Protein AF-0000000068242112 (afdb_homodimer)

Sequence (252 aa):
MKKIEILIVVDCAGALATTSLISNVYLIDSNQWLGSWDEGTCQLHTVSEDGQFICWRSCAISPDDEVNITGFYGDMIDQKACLPSPVNDAWEGRVQTRGDTGRYLYTISLSINGITMNFSPYLEVQMKKIEILIVVDCAGALATTSLISNVYLIDSNQWLGSWDEGTCQLHTVSEDGQFICWRSCAISPDDEVNITGFYGDMIDQKACLPSPVNDAWEGRVQTRGDTGRYLYTISLSINGITMNFSPYLEVQ

Secondary structure (DSSP, 8-state):
-PPEEEEEEE-HHHHHHHT-STTTEEEEETTGGGT-BSTTBTT-EEEE-TT-EEEEEEEESSTT--EEEEEEESHHHHTTSB--EEETTEEEEEB--TT--EEEE-EEEEEETTEEEEE--EEEE-/-PPEEEEEEE-HHHHHHHT-STTTEEEEETTGGGT-BSTTBTT-EEEE-TT-EEEEEEEESSTT--EEEEEEEEHHHHTTSB--EEETTEEEEEB--TT--EEEEEEEEEEETTEEEEE--EEEE-

Organism: Vibrio cholerae serotype O1 (strain ATCC 39315 / El Tor Inaba N16961) (NCBI:txid243277)

Nearest PDB structures (foldseek):
  6tct-assembly2_C  TM=9.186E-01  e=1.600E-23  Vibrio cholerae O1 biovar El Tor str. N16961
  8rqy-assembly1_A-2  TM=8.893E-01  e=9.186E-16  Vibrio cholerae O1 biovar El Tor str. N16961
  2bk8-assembly1_A  TM=4.381E-01  e=8.299E-03  Homo sapiens
  1ya5-assembly1_B  TM=4.856E-01  e=2.039E-02  Homo sapiens
  6zr7-assembly1_AAA  TM=5.681E-01  e=1.231E-01  Homo sapiens

Radius of gyration: 18.39 Å; Cα contacts (8 Å, |Δi|>4): 677; chains: 2; bounding box: 39×54×40 Å

Structure (mmCIF, N/CA/C/O backbone):
data_AF-0000000068242112-model_v1
#
loop_
_entity.id
_entity.type
_entity.pdbx_description
1 polymer 'Uncharacterized protein'
#
loop_
_atom_site.group_PDB
_atom_site.id
_atom_site.type_symbol
_atom_site.label_atom_id
_atom_site.label_alt_id
_atom_site.label_comp_id
_atom_site.label_asym_id
_atom_site.label_entity_id
_atom_site.label_seq_id
_atom_site.pdbx_PDB_ins_code
_atom_site.Cartn_x
_atom_site.Cartn_y
_atom_site.Cartn_z
_atom_site.occupancy
_atom_site.B_iso_or_equiv
_atom_site.auth_seq_id
_atom_site.auth_comp_id
_atom_site.auth_asym_id
_atom_site.auth_atom_id
_atom_site.pdbx_PDB_model_num
ATOM 1 N N . MET A 1 1 ? 16.969 -16.609 -7.949 1 76.69 1 MET A N 1
ATOM 2 C CA . MET A 1 1 ? 16.031 -15.539 -8.258 1 76.69 1 MET A CA 1
ATOM 3 C C . MET A 1 1 ? 15.367 -15.016 -6.984 1 76.69 1 MET A C 1
ATOM 5 O O . MET A 1 1 ? 15.141 -15.773 -6.043 1 76.69 1 MET A O 1
ATOM 9 N N . LYS A 1 2 ? 15.219 -13.727 -6.84 1 88 2 LYS A N 1
ATOM 10 C CA . LYS A 1 2 ? 14.688 -13.164 -5.598 1 88 2 LYS A CA 1
ATOM 11 C C . LYS A 1 2 ? 13.18 -13.359 -5.512 1 88 2 LYS A C 1
ATOM 13 O O . LYS A 1 2 ? 12.477 -13.289 -6.523 1 88 2 LYS A O 1
ATOM 18 N N . LYS A 1 3 ? 12.727 -13.68 -4.383 1 95.31 3 LYS A N 1
ATOM 19 C CA . LYS A 1 3 ? 11.297 -13.812 -4.121 1 95.31 3 LYS A CA 1
ATOM 20 C C . LYS A 1 3 ? 10.562 -12.508 -4.418 1 95.31 3 LYS A C 1
ATOM 22 O O . LYS A 1 3 ? 11.055 -11.422 -4.082 1 95.31 3 LYS A O 1
ATOM 27 N N . ILE A 1 4 ? 9.438 -12.695 -5.113 1 97.19 4 ILE A N 1
ATOM 28 C CA . ILE A 1 4 ? 8.594 -11.531 -5.375 1 97.19 4 ILE A CA 1
ATOM 29 C C . ILE A 1 4 ? 7.609 -11.336 -4.223 1 97.19 4 ILE A C 1
ATOM 31 O O . ILE A 1 4 ? 6.898 -12.266 -3.838 1 97.19 4 ILE A O 1
ATOM 35 N N . GLU A 1 5 ? 7.625 -10.172 -3.664 1 97.62 5 GLU A N 1
ATOM 36 C CA . GLU A 1 5 ? 6.691 -9.828 -2.598 1 97.62 5 GLU A CA 1
ATOM 37 C C . GLU A 1 5 ? 5.566 -8.938 -3.113 1 97.62 5 GLU A C 1
ATOM 39 O O . GLU A 1 5 ? 5.82 -7.93 -3.781 1 97.62 5 GLU A O 1
ATOM 44 N N . ILE A 1 6 ? 4.336 -9.32 -2.893 1 98.25 6 ILE A N 1
ATOM 45 C CA . ILE A 1 6 ? 3.17 -8.516 -3.244 1 98.25 6 ILE A CA 1
ATOM 46 C C . ILE A 1 6 ? 2.436 -8.086 -1.976 1 98.25 6 ILE A C 1
ATOM 48 O O . ILE A 1 6 ? 2.08 -8.922 -1.145 1 98.25 6 ILE A O 1
ATOM 52 N N . LEU A 1 7 ? 2.258 -6.852 -1.779 1 98.31 7 LEU A N 1
ATOM 53 C CA . LEU A 1 7 ? 1.44 -6.312 -0.699 1 98.31 7 LEU A CA 1
ATOM 54 C C . LEU A 1 7 ? 0.1 -5.812 -1.228 1 98.31 7 LEU A C 1
ATOM 56 O O . LEU A 1 7 ? 0.058 -5.027 -2.18 1 98.31 7 LEU A O 1
ATOM 60 N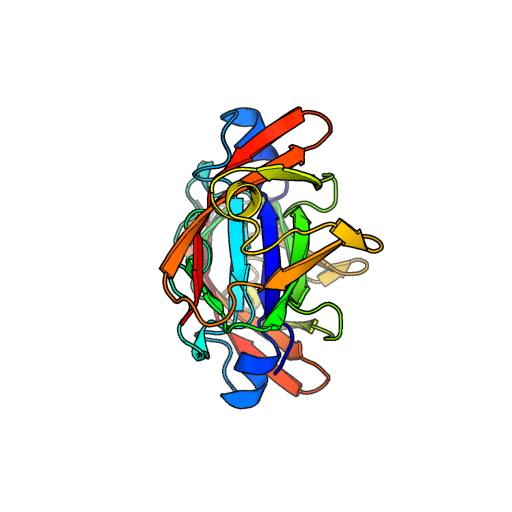 N . ILE A 1 8 ? -0.939 -6.316 -0.69 1 98.5 8 ILE A N 1
ATOM 61 C CA . ILE A 1 8 ? -2.316 -5.93 -0.977 1 98.5 8 ILE A CA 1
ATOM 62 C C . ILE A 1 8 ? -2.812 -4.965 0.096 1 98.5 8 ILE A C 1
ATOM 64 O O . ILE A 1 8 ? -2.953 -5.34 1.263 1 98.5 8 ILE A O 1
ATOM 68 N N . VAL A 1 9 ? -3.074 -3.795 -0.288 1 98.12 9 VAL A N 1
ATOM 69 C CA . VAL A 1 9 ? -3.543 -2.764 0.632 1 98.12 9 VAL A CA 1
ATOM 70 C C . VAL A 1 9 ? -5.02 -2.469 0.37 1 98.12 9 VAL A C 1
ATOM 72 O O . VAL A 1 9 ? -5.422 -2.27 -0.778 1 98.12 9 VAL A O 1
ATOM 75 N N . VAL A 1 10 ? -5.77 -2.381 1.473 1 98.06 10 VAL A N 1
ATOM 76 C CA . VAL A 1 10 ? -7.211 -2.27 1.285 1 98.06 10 VAL A CA 1
ATOM 77 C C . VAL A 1 10 ? -7.746 -1.081 2.082 1 98.06 10 VAL A C 1
ATOM 79 O O . VAL A 1 10 ? -7.438 -0.93 3.266 1 98.06 10 VAL A O 1
ATOM 82 N N . ASP A 1 11 ? -8.469 -0.168 1.398 1 96.56 11 ASP A N 1
ATOM 83 C CA . ASP A 1 11 ? -9.359 0.771 2.062 1 96.56 11 ASP A CA 1
ATOM 84 C C . ASP A 1 11 ? -10.664 0.089 2.475 1 96.56 11 ASP A C 1
ATOM 86 O O . ASP A 1 11 ? -11.633 0.078 1.712 1 96.56 11 ASP A O 1
ATOM 90 N N . CYS A 1 12 ? -10.688 -0.405 3.721 1 96.81 12 CYS A N 1
ATOM 91 C CA . CYS A 1 12 ? -11.797 -1.247 4.148 1 96.81 12 CYS A CA 1
ATOM 92 C C . CYS A 1 12 ? -13.094 -0.446 4.215 1 96.81 12 CYS A C 1
ATOM 94 O O . CYS A 1 12 ? -14.148 -0.931 3.809 1 96.81 12 CYS A O 1
ATOM 96 N N . ALA A 1 13 ? -12.992 0.734 4.684 1 93.38 13 ALA A N 1
ATOM 97 C CA . ALA A 1 13 ? -14.188 1.562 4.781 1 93.38 13 ALA A CA 1
ATOM 98 C C . ALA A 1 13 ? -14.805 1.803 3.404 1 93.38 13 ALA A C 1
ATOM 100 O O . ALA A 1 13 ? -16.016 1.652 3.223 1 93.38 13 ALA A O 1
ATOM 101 N N . GLY A 1 14 ? -13.938 2.168 2.422 1 92.69 14 GLY A N 1
ATOM 102 C CA . GLY A 1 14 ? -14.422 2.355 1.062 1 92.69 14 GLY A CA 1
ATOM 103 C C . GLY A 1 14 ? -14.984 1.088 0.45 1 92.69 14 GLY A C 1
ATOM 104 O O . GLY A 1 14 ? -16.031 1.118 -0.192 1 92.69 14 GLY A O 1
ATOM 105 N N . ALA A 1 15 ? -14.305 -0.002 0.668 1 95.88 15 ALA A N 1
ATOM 106 C CA . ALA A 1 15 ? -14.719 -1.287 0.111 1 95.88 15 ALA A CA 1
ATOM 107 C C . ALA A 1 15 ? -16.094 -1.697 0.644 1 95.88 15 ALA A C 1
ATOM 109 O O . ALA A 1 15 ? -16.953 -2.135 -0.12 1 95.88 15 ALA A O 1
ATOM 110 N N . LEU A 1 16 ? -16.234 -1.579 1.932 1 94.69 16 LEU A N 1
ATOM 111 C CA . LEU A 1 16 ? -17.469 -2.002 2.557 1 94.69 16 LEU A CA 1
ATOM 112 C C . LEU A 1 16 ? -18.625 -1.069 2.174 1 94.69 16 LEU A C 1
ATOM 114 O O . LEU A 1 16 ? -19.75 -1.519 1.964 1 94.69 16 LEU A O 1
ATOM 118 N N . ALA A 1 17 ? -18.297 0.178 2.062 1 92.56 17 ALA A N 1
ATOM 119 C CA . ALA A 1 17 ? -19.312 1.152 1.688 1 92.56 17 ALA A CA 1
ATOM 120 C C . ALA A 1 17 ? -19.797 0.921 0.258 1 92.56 17 ALA A C 1
ATOM 122 O O . ALA A 1 17 ? -20.984 1.098 -0.042 1 92.56 17 ALA A O 1
ATOM 123 N N . THR A 1 18 ? -18.922 0.545 -0.652 1 93 18 THR A N 1
ATOM 124 C CA . THR A 1 18 ? -19.266 0.391 -2.062 1 93 18 THR A CA 1
ATOM 125 C C . THR A 1 18 ? -19.469 -1.079 -2.41 1 93 18 THR A C 1
ATOM 127 O O . THR A 1 18 ? -19.938 -1.402 -3.506 1 93 18 THR A O 1
ATOM 130 N N . THR A 1 19 ? -19.172 -1.973 -1.494 1 94 19 THR A N 1
ATOM 131 C CA . THR A 1 19 ? -19.203 -3.416 -1.704 1 94 19 THR A CA 1
ATOM 132 C C . THR A 1 19 ? -18.375 -3.803 -2.92 1 94 19 THR A C 1
ATOM 134 O O . THR A 1 19 ? -18.812 -4.59 -3.76 1 94 19 THR A O 1
ATOM 137 N N . SER A 1 20 ? -17.266 -3.139 -3.061 1 94.44 20 SER A N 1
ATOM 138 C CA . SER A 1 20 ? -16.391 -3.383 -4.203 1 94.44 20 SER A CA 1
ATOM 139 C C . SER A 1 20 ? -14.93 -3.084 -3.863 1 94.44 20 SER A C 1
ATOM 141 O O . SER A 1 20 ? -14.641 -2.148 -3.113 1 94.44 20 SER A O 1
ATOM 143 N N . LEU A 1 21 ? -14.047 -3.918 -4.465 1 95.19 21 LEU A N 1
ATOM 144 C CA . LEU A 1 21 ? -12.617 -3.713 -4.273 1 95.19 21 LEU A CA 1
ATOM 145 C C . LEU A 1 21 ? -12.031 -2.877 -5.406 1 95.19 21 LEU A C 1
ATOM 147 O O . LEU A 1 21 ? -10.898 -2.389 -5.301 1 95.19 21 LEU A O 1
ATOM 151 N N . ILE A 1 22 ? -12.625 -2.635 -6.539 1 90 22 ILE A N 1
ATOM 152 C CA . ILE A 1 22 ? -12.07 -2.055 -7.762 1 90 22 ILE A CA 1
ATOM 153 C C . ILE A 1 22 ? -11.43 -0.707 -7.445 1 90 22 ILE A C 1
ATOM 155 O O . ILE A 1 22 ? -10.305 -0.433 -7.879 1 90 22 ILE A O 1
ATOM 159 N N . SER A 1 23 ? -11.914 0.168 -6.633 1 89.75 23 SER A N 1
ATOM 160 C CA . SER A 1 23 ? -11.352 1.473 -6.301 1 89.75 23 SER A CA 1
ATOM 161 C C . SER A 1 23 ? -10.891 1.526 -4.848 1 89.75 23 SER A C 1
ATOM 163 O O . SER A 1 23 ? -10.594 2.602 -4.328 1 89.75 23 SER A O 1
ATOM 165 N N . ASN A 1 24 ? -10.766 0.326 -4.273 1 95.12 24 ASN A N 1
ATOM 166 C CA . ASN A 1 24 ? -10.508 0.321 -2.838 1 95.12 24 ASN A CA 1
ATOM 167 C C . ASN A 1 24 ? -9.398 -0.662 -2.475 1 95.12 24 ASN A C 1
ATOM 169 O O . ASN A 1 24 ? -9.133 -0.897 -1.294 1 95.12 24 ASN A O 1
ATOM 173 N N . VAL A 1 25 ? -8.789 -1.251 -3.506 1 97.44 25 VAL A N 1
ATOM 174 C CA . VAL A 1 25 ? -7.672 -2.164 -3.277 1 97.44 25 VAL A CA 1
ATOM 175 C C . VAL A 1 25 ? -6.477 -1.744 -4.125 1 97.44 25 VAL A C 1
ATOM 177 O O . VAL A 1 25 ? -6.637 -1.331 -5.277 1 97.44 25 VAL A O 1
ATOM 180 N N . TYR A 1 26 ? -5.289 -1.806 -3.555 1 96.19 26 TYR A N 1
ATOM 181 C CA . TYR A 1 26 ? -4.035 -1.411 -4.184 1 96.19 26 TYR A CA 1
ATOM 182 C C . TYR A 1 26 ? -3.004 -2.529 -4.094 1 96.19 26 TYR A C 1
ATOM 184 O O . TYR A 1 26 ? -2.668 -2.984 -2.998 1 96.19 26 TYR A O 1
ATOM 192 N N . LEU A 1 27 ? -2.539 -2.959 -5.203 1 97.25 27 LEU A N 1
ATOM 193 C CA . LEU A 1 27 ? -1.5 -3.982 -5.238 1 97.25 27 LEU A CA 1
ATOM 194 C C . LEU A 1 27 ? -0.151 -3.375 -5.605 1 97.25 27 LEU A C 1
ATOM 196 O O . LEU A 1 27 ? -0.061 -2.564 -6.531 1 97.25 27 LEU A O 1
ATOM 200 N N . ILE A 1 28 ? 0.792 -3.76 -4.84 1 96.5 28 ILE A N 1
ATOM 201 C CA . ILE A 1 28 ? 2.164 -3.346 -5.113 1 96.5 28 ILE A CA 1
ATOM 202 C C . ILE A 1 28 ? 3.1 -4.547 -4.996 1 96.5 28 ILE A C 1
ATOM 204 O O . ILE A 1 28 ? 3.002 -5.328 -4.047 1 96.5 28 ILE A O 1
ATOM 208 N N . ASP A 1 29 ? 3.938 -4.754 -5.984 1 96.62 29 ASP A N 1
ATOM 209 C CA . ASP A 1 29 ? 4.895 -5.848 -5.855 1 96.62 29 ASP A CA 1
ATOM 210 C C . ASP A 1 29 ? 6.332 -5.328 -5.883 1 96.62 29 ASP A C 1
ATOM 212 O O . ASP A 1 29 ? 6.562 -4.137 -6.109 1 96.62 29 ASP A O 1
ATOM 216 N N . SER A 1 30 ? 7.266 -6.18 -5.57 1 94.62 30 SER A N 1
ATOM 217 C CA . SER A 1 30 ? 8.68 -5.828 -5.453 1 94.62 30 SER A CA 1
ATOM 218 C C . SER A 1 30 ? 9.383 -5.902 -6.805 1 94.62 30 SER A C 1
ATOM 220 O O . SER A 1 30 ? 10.609 -5.844 -6.871 1 94.62 30 SER A O 1
ATOM 222 N N . ASN A 1 31 ? 8.672 -6.039 -7.918 1 92.19 31 ASN A N 1
ATOM 223 C CA . ASN A 1 31 ? 9.297 -6.305 -9.211 1 92.19 31 ASN A CA 1
ATOM 224 C C . ASN A 1 31 ? 9.039 -5.172 -10.203 1 92.19 31 ASN A C 1
ATOM 226 O O . ASN A 1 31 ? 9.133 -5.367 -11.414 1 92.19 31 ASN A O 1
ATOM 230 N N . GLN A 1 32 ? 8.68 -3.994 -9.656 1 84.81 32 GLN A N 1
ATOM 231 C CA . GLN A 1 32 ? 8.438 -2.883 -10.57 1 84.81 32 GLN A CA 1
ATOM 232 C C . GLN A 1 32 ? 9.609 -2.686 -11.523 1 84.81 32 GLN A C 1
ATOM 234 O O . GLN A 1 32 ? 9.422 -2.549 -12.734 1 84.81 32 GLN A O 1
ATOM 239 N N . TRP A 1 33 ? 10.773 -2.809 -11.062 1 81.19 33 TRP A N 1
ATOM 240 C CA . TRP A 1 33 ? 11.961 -2.512 -11.852 1 81.19 33 TRP A CA 1
ATOM 241 C C . TRP A 1 33 ? 12.281 -3.652 -12.812 1 81.19 33 TRP A C 1
ATOM 243 O O . TRP A 1 33 ? 13.086 -3.49 -13.734 1 81.19 33 TRP A O 1
ATOM 253 N N . LEU A 1 34 ? 11.617 -4.723 -12.539 1 82.19 34 LEU A N 1
ATOM 254 C CA . LEU A 1 34 ? 11.852 -5.871 -13.406 1 82.19 34 LEU A CA 1
ATOM 255 C C . LEU A 1 34 ? 10.734 -6.004 -14.438 1 82.19 34 LEU A C 1
ATOM 257 O O . LEU A 1 34 ? 10.672 -6.992 -15.172 1 82.19 34 LEU A O 1
ATOM 261 N N . GLY A 1 35 ? 9.844 -5 -14.422 1 89.81 35 GLY A N 1
ATOM 262 C CA . GLY A 1 35 ? 8.945 -4.961 -15.562 1 89.81 35 GLY A CA 1
ATOM 263 C C . GLY A 1 35 ? 7.48 -5.023 -15.172 1 89.81 35 GLY A C 1
ATOM 264 O O . GLY A 1 35 ? 6.598 -4.883 -16.016 1 89.81 35 GLY A O 1
ATOM 265 N N . SER A 1 36 ? 7.199 -5.25 -13.891 1 94.25 36 SER A N 1
ATOM 266 C CA . SER A 1 36 ? 5.801 -5.203 -13.469 1 94.25 36 SER A CA 1
ATOM 267 C C . SER A 1 36 ? 5.184 -3.838 -13.75 1 94.25 36 SER A C 1
ATOM 269 O O . SER A 1 36 ? 5.875 -2.816 -13.719 1 94.25 36 SER A O 1
ATOM 271 N N . TRP A 1 37 ? 3.871 -3.916 -14.008 1 93.25 37 TRP A N 1
ATOM 272 C CA . TRP A 1 37 ? 3.227 -2.658 -14.367 1 93.25 37 TRP A CA 1
ATOM 273 C C . TRP A 1 37 ? 1.826 -2.574 -13.766 1 93.25 37 TRP A C 1
ATOM 275 O O . TRP A 1 37 ? 1.32 -3.553 -13.219 1 93.25 37 TRP A O 1
ATOM 285 N N . ASP A 1 38 ? 1.252 -1.316 -13.742 1 93.12 38 ASP A N 1
ATOM 286 C CA . ASP A 1 38 ? -0.025 -0.977 -13.125 1 93.12 38 ASP A CA 1
ATOM 287 C C . ASP A 1 38 ? 0.065 -1.06 -11.602 1 93.12 38 ASP A C 1
ATOM 289 O O . ASP A 1 38 ? -0.891 -1.47 -10.938 1 93.12 38 ASP A O 1
ATOM 293 N N . GLU A 1 39 ? 1.247 -0.78 -11.094 1 91 39 GLU A N 1
ATOM 294 C CA . GLU A 1 39 ? 1.455 -0.721 -9.648 1 91 39 GLU A CA 1
ATOM 295 C C . GLU A 1 39 ? 0.435 0.197 -8.984 1 91 39 GLU A C 1
ATOM 297 O O . GLU A 1 39 ? 0.102 1.257 -9.523 1 91 39 GLU A O 1
ATOM 302 N N . GLY A 1 40 ? -0.076 -0.229 -7.816 1 90.62 40 GLY A N 1
ATOM 303 C CA . GLY A 1 40 ? -1.006 0.592 -7.059 1 90.62 40 GLY A CA 1
ATOM 304 C C . GLY A 1 40 ? -2.447 0.431 -7.504 1 90.62 40 GLY A C 1
ATOM 305 O O . GLY A 1 40 ? -3.338 1.121 -7.004 1 90.62 40 GLY A O 1
ATOM 306 N N . THR A 1 41 ? -2.686 -0.449 -8.391 1 90.5 41 THR A N 1
ATOM 307 C CA . THR A 1 41 ? -4.047 -0.698 -8.852 1 90.5 41 THR A CA 1
ATOM 308 C C . THR A 1 41 ? -4.445 -2.15 -8.602 1 90.5 41 THR A C 1
ATOM 310 O O . THR A 1 41 ? -3.598 -2.986 -8.281 1 90.5 41 THR A O 1
ATOM 313 N N . CYS A 1 42 ? -5.801 -2.432 -8.852 1 92.25 42 CYS A N 1
ATOM 314 C CA . CYS A 1 42 ? -6.297 -3.791 -8.656 1 92.25 42 CYS A CA 1
ATOM 315 C C . CYS A 1 42 ? -5.965 -4.664 -9.867 1 92.25 42 CYS A C 1
ATOM 317 O O . CYS A 1 42 ? -6.18 -5.875 -9.836 1 92.25 42 CYS A O 1
ATOM 319 N N . GLN A 1 43 ? -5.348 -4.055 -10.898 1 94.69 43 GLN A N 1
ATOM 320 C CA . GLN A 1 43 ? -5.012 -4.773 -12.125 1 94.69 43 GLN A CA 1
ATOM 321 C C . GLN A 1 43 ? -3.502 -4.934 -12.273 1 94.69 43 GLN A C 1
ATOM 323 O O . GLN A 1 43 ? -2.98 -4.953 -13.391 1 94.69 43 GLN A O 1
ATOM 328 N N . LEU A 1 44 ? -2.873 -5.012 -11.227 1 96.69 44 LEU A N 1
ATOM 329 C CA . LEU A 1 44 ? -1.425 -5.199 -11.234 1 96.69 44 LEU A CA 1
ATOM 330 C C . LEU A 1 44 ? -1.031 -6.379 -12.109 1 96.69 44 LEU A C 1
ATOM 332 O O . LEU A 1 44 ? -1.658 -7.438 -12.055 1 96.69 44 LEU A O 1
ATOM 336 N N . HIS A 1 45 ? -0.053 -6.129 -12.992 1 98.19 45 HIS A N 1
ATOM 337 C CA . HIS A 1 45 ? 0.635 -7.184 -13.734 1 98.19 45 HIS A CA 1
ATOM 338 C C . HIS A 1 45 ? 1.998 -7.488 -13.117 1 98.19 45 HIS A C 1
ATOM 340 O O . HIS A 1 45 ? 2.926 -6.684 -13.227 1 98.19 45 HIS A O 1
ATOM 346 N N . THR A 1 46 ? 2.047 -8.625 -12.445 1 98.06 46 THR A N 1
ATOM 347 C CA . THR A 1 46 ? 3.301 -9.031 -11.82 1 98.06 46 THR A CA 1
ATOM 348 C C . THR A 1 46 ? 4.141 -9.867 -12.773 1 98.06 46 THR A C 1
ATOM 350 O O . THR A 1 46 ? 3.764 -10.984 -13.133 1 98.06 46 THR A O 1
ATOM 353 N N . VAL A 1 47 ? 5.273 -9.344 -13.164 1 97.62 47 VAL A N 1
ATOM 354 C CA . VAL A 1 47 ? 6.18 -10.078 -14.039 1 97.62 47 VAL A CA 1
ATOM 355 C C . VAL A 1 47 ? 7.047 -11.023 -13.211 1 97.62 47 VAL A C 1
ATOM 357 O O . VAL A 1 47 ? 7.613 -10.625 -12.188 1 97.62 47 VAL A O 1
ATOM 360 N N . SER A 1 48 ? 7.055 -12.289 -13.656 1 97.38 48 SER A N 1
ATOM 361 C CA . SER A 1 48 ? 7.805 -13.328 -12.953 1 97.38 48 SER A CA 1
ATOM 362 C C . SER A 1 48 ? 8.484 -14.281 -13.93 1 97.38 48 SER A C 1
ATOM 364 O O . SER A 1 48 ? 8.258 -14.195 -15.141 1 97.38 48 SER A O 1
ATOM 366 N N . GLU A 1 49 ? 9.383 -15.102 -13.383 1 96.56 49 GLU A N 1
ATOM 367 C CA . GLU A 1 49 ? 10.031 -16.188 -14.117 1 96.56 49 GLU A CA 1
ATOM 368 C C . GLU A 1 49 ? 9.586 -17.547 -13.594 1 96.56 49 GLU A C 1
ATOM 370 O O . GLU A 1 49 ? 9.188 -17.672 -12.43 1 96.56 49 GLU A O 1
ATOM 375 N N . ASP A 1 50 ? 9.734 -18.516 -14.547 1 96.94 50 ASP A N 1
ATOM 376 C CA . ASP A 1 50 ? 9.477 -19.891 -14.109 1 96.94 50 ASP A CA 1
ATOM 377 C C . ASP A 1 50 ? 10.391 -20.281 -12.953 1 96.94 50 ASP A C 1
ATOM 379 O O . ASP A 1 50 ? 11.594 -20 -12.977 1 96.94 50 ASP A O 1
ATOM 383 N N . GLY A 1 51 ? 9.766 -20.875 -11.914 1 97.25 51 GLY A N 1
ATOM 384 C CA . GLY A 1 51 ? 10.516 -21.328 -10.75 1 97.25 51 GLY A CA 1
ATOM 385 C C . GLY A 1 51 ? 10.57 -20.312 -9.633 1 97.25 51 GLY A C 1
ATOM 386 O O . GLY A 1 51 ? 10.945 -20.641 -8.508 1 97.25 51 GLY A O 1
ATOM 387 N N . GLN A 1 52 ? 10.195 -19.125 -9.867 1 96.94 52 GLN A N 1
ATOM 388 C CA . GLN A 1 52 ? 10.312 -18.047 -8.898 1 96.94 52 GLN A CA 1
ATOM 389 C C . GLN A 1 52 ? 9.211 -18.109 -7.848 1 96.94 52 GLN A C 1
ATOM 391 O O . GLN A 1 52 ? 8.07 -18.453 -8.164 1 96.94 52 GLN A O 1
ATOM 396 N N . PHE A 1 53 ? 9.539 -17.766 -6.629 1 97.69 53 PHE A N 1
ATOM 397 C CA . PHE A 1 53 ? 8.547 -17.703 -5.555 1 97.69 53 PHE A CA 1
ATOM 398 C C . PHE A 1 53 ? 7.875 -16.344 -5.5 1 97.69 53 PHE A C 1
ATOM 400 O O . PHE A 1 53 ? 8.523 -15.312 -5.711 1 97.69 53 PHE A O 1
ATOM 407 N N . ILE A 1 54 ? 6.602 -16.406 -5.203 1 98.31 54 ILE A N 1
ATOM 408 C CA . ILE A 1 54 ? 5.809 -15.203 -4.98 1 98.31 54 ILE A CA 1
ATOM 409 C C . ILE A 1 54 ? 5.113 -15.289 -3.623 1 98.31 54 ILE A C 1
ATOM 411 O O . ILE A 1 54 ? 4.582 -16.344 -3.256 1 98.31 54 ILE A O 1
ATOM 415 N N . CYS A 1 55 ? 5.137 -14.219 -2.869 1 98.38 55 CYS A N 1
ATOM 416 C CA . CYS A 1 55 ? 4.48 -14.117 -1.571 1 98.38 55 CYS A CA 1
ATOM 417 C C . CYS A 1 55 ? 3.475 -12.969 -1.562 1 98.38 55 CYS A C 1
ATOM 419 O O . CYS A 1 55 ? 3.797 -11.852 -1.964 1 98.38 55 CYS A O 1
ATOM 421 N N . TRP A 1 56 ? 2.223 -13.281 -1.161 1 98.62 56 TRP A N 1
ATOM 422 C CA . TRP A 1 56 ? 1.167 -12.281 -1.015 1 98.62 56 TRP A CA 1
ATOM 423 C C . TRP A 1 56 ? 0.864 -12.023 0.457 1 98.62 56 TRP A C 1
ATOM 425 O O . TRP A 1 56 ? 0.681 -12.961 1.235 1 98.62 56 TRP A O 1
ATOM 435 N N . ARG A 1 57 ? 0.825 -10.789 0.823 1 98.38 57 ARG A N 1
ATOM 436 C CA . ARG A 1 57 ? 0.328 -10.359 2.125 1 98.38 57 ARG A CA 1
ATOM 437 C C . ARG A 1 57 ? -0.703 -9.242 1.977 1 98.38 57 ARG A C 1
ATOM 439 O O . ARG A 1 57 ? -0.683 -8.5 0.993 1 98.38 57 ARG A O 1
ATOM 446 N N . SER A 1 58 ? -1.594 -9.203 2.922 1 98.25 58 SER A N 1
ATOM 447 C CA . SER A 1 58 ? -2.598 -8.141 2.914 1 98.25 58 SER A CA 1
ATOM 448 C C . SER A 1 58 ? -2.453 -7.234 4.133 1 98.25 58 SER A C 1
ATOM 450 O O . SER A 1 58 ? -1.933 -7.656 5.168 1 98.25 58 SER A O 1
ATOM 452 N N . CYS A 1 59 ? -2.871 -6.008 3.891 1 97 59 CYS A N 1
ATOM 453 C CA . CYS A 1 59 ? -2.836 -4.988 4.934 1 97 59 CYS A CA 1
ATOM 454 C C . CYS A 1 59 ? -3.955 -3.971 4.742 1 97 59 CYS A C 1
ATOM 456 O O . CYS A 1 59 ? -4.242 -3.564 3.613 1 97 59 CYS A O 1
ATOM 458 N N . ALA A 1 60 ? -4.559 -3.627 5.871 1 97.69 60 ALA A N 1
ATOM 459 C CA . ALA A 1 60 ? -5.562 -2.568 5.816 1 97.69 60 ALA A CA 1
ATOM 460 C C . ALA A 1 60 ? -4.918 -1.192 5.965 1 97.69 60 ALA A C 1
ATOM 462 O O . ALA A 1 60 ? -3.93 -1.038 6.684 1 97.69 60 ALA A O 1
ATOM 463 N N . ILE A 1 61 ? -5.473 -0.201 5.281 1 97.19 61 ILE A N 1
ATOM 464 C CA . ILE A 1 61 ? -5.016 1.17 5.48 1 97.19 61 ILE A CA 1
ATOM 465 C C . ILE A 1 61 ? -5.211 1.573 6.941 1 97.19 61 ILE A C 1
ATOM 467 O O . ILE A 1 61 ? -4.297 2.102 7.574 1 97.19 61 ILE A O 1
ATOM 471 N N . SER A 1 62 ? -6.371 1.318 7.488 1 95.5 62 SER A N 1
ATOM 472 C CA . SER A 1 62 ? -6.672 1.6 8.891 1 95.5 62 SER A CA 1
ATOM 473 C C . SER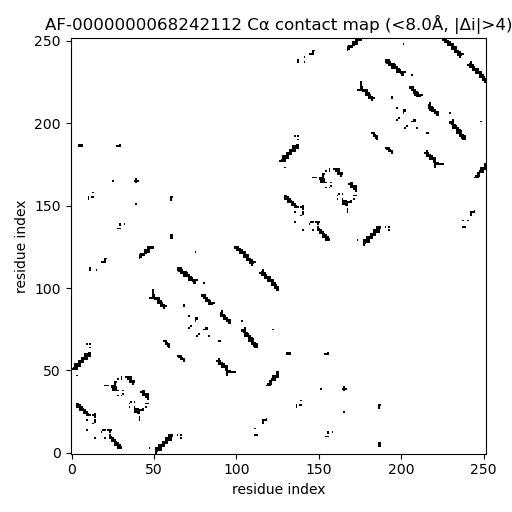 A 1 62 ? -6.246 0.442 9.789 1 95.5 62 SER A C 1
ATOM 475 O O . SER A 1 62 ? -6.633 -0.705 9.555 1 95.5 62 SER A O 1
ATOM 477 N N . PRO A 1 63 ? -5.535 0.732 10.812 1 93.69 63 PRO A N 1
ATOM 478 C CA . PRO A 1 63 ? -5.094 -0.346 11.703 1 93.69 63 PRO A CA 1
ATOM 479 C C . PRO A 1 63 ? -6.242 -0.984 12.477 1 93.69 63 PRO A C 1
ATOM 481 O O . PRO A 1 63 ? -6.074 -2.049 13.078 1 93.69 63 PRO A O 1
ATOM 484 N N . ASP A 1 64 ? -7.387 -0.365 12.453 1 94.5 64 ASP A N 1
ATOM 485 C CA . ASP A 1 64 ? -8.539 -0.886 13.188 1 94.5 64 ASP A CA 1
ATOM 486 C C . ASP A 1 64 ? -9.258 -1.968 12.383 1 94.5 64 ASP A C 1
ATOM 488 O O . ASP A 1 64 ? -10.109 -2.682 12.922 1 94.5 64 ASP A O 1
ATOM 492 N N . ASP A 1 65 ? -8.906 -2.059 11.156 1 97.31 65 ASP A N 1
ATOM 493 C CA . ASP A 1 65 ? -9.578 -3.012 10.273 1 97.31 65 ASP A CA 1
ATOM 494 C C . ASP A 1 65 ? -8.758 -4.285 10.109 1 97.31 65 ASP A C 1
ATOM 496 O O . ASP A 1 65 ? -7.539 -4.273 10.305 1 97.31 65 ASP A O 1
ATOM 500 N N . GLU A 1 66 ? -9.477 -5.352 9.789 1 97.81 66 GLU A N 1
ATOM 501 C CA . GLU A 1 66 ? -8.844 -6.637 9.523 1 97.81 66 GLU A CA 1
ATOM 502 C C . GLU A 1 66 ? -9.07 -7.078 8.086 1 97.81 66 GLU A C 1
ATOM 504 O O . GLU A 1 66 ? -10.195 -7.047 7.59 1 97.81 66 GLU A O 1
ATOM 509 N N . VAL A 1 67 ? -8.016 -7.41 7.406 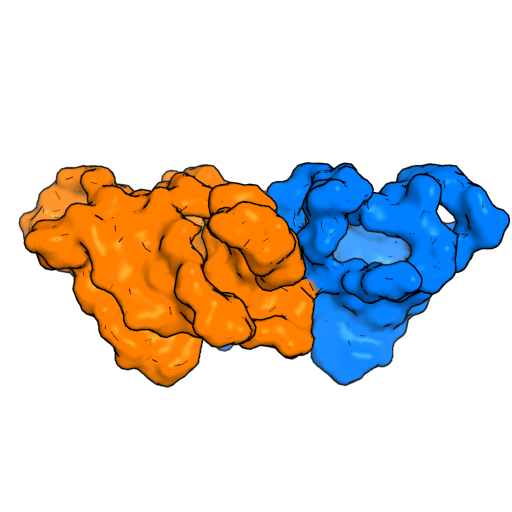1 98.31 67 VAL A N 1
ATOM 510 C CA . VAL A 1 67 ? -8.055 -7.938 6.047 1 98.31 67 VAL A CA 1
ATOM 511 C C . VAL A 1 67 ? -7.227 -9.219 5.965 1 98.31 67 VAL A C 1
ATOM 513 O O . VAL A 1 67 ? -6.066 -9.234 6.379 1 98.31 67 VAL A O 1
ATOM 516 N N . ASN A 1 68 ? -7.844 -10.305 5.441 1 98.38 68 ASN A N 1
ATOM 517 C CA . ASN A 1 68 ? -7.141 -11.57 5.266 1 98.38 68 ASN A CA 1
ATOM 518 C C . ASN A 1 68 ? -7.414 -12.172 3.893 1 98.38 68 ASN A C 1
ATOM 520 O O . ASN A 1 68 ? -8.547 -12.133 3.406 1 98.38 68 ASN A O 1
ATOM 524 N N . ILE A 1 69 ? -6.375 -12.719 3.283 1 98.75 69 ILE A N 1
ATOM 525 C CA . ILE A 1 69 ? -6.562 -13.523 2.084 1 98.75 69 ILE A CA 1
ATOM 526 C C . ILE A 1 69 ? -7.191 -14.867 2.457 1 98.75 69 ILE A C 1
ATOM 528 O O . ILE A 1 69 ? -6.766 -15.516 3.416 1 98.75 69 ILE A O 1
ATOM 532 N N . THR A 1 70 ? -8.18 -15.281 1.699 1 98.62 70 THR A N 1
ATOM 533 C CA . THR A 1 70 ? -8.859 -16.516 2.064 1 98.62 70 THR A CA 1
ATOM 534 C C . THR A 1 70 ? -8.766 -17.547 0.936 1 98.62 70 THR A C 1
ATOM 536 O O . THR A 1 70 ? -9.086 -18.719 1.125 1 98.62 70 THR A O 1
ATOM 539 N N . GLY A 1 71 ? -8.344 -17.078 -0.31 1 98.5 71 GLY A N 1
ATOM 540 C CA . GLY A 1 71 ? -8.203 -18.078 -1.358 1 98.5 71 GLY A CA 1
ATOM 541 C C . GLY A 1 71 ? -7.832 -17.484 -2.703 1 98.5 71 GLY A C 1
ATOM 542 O O . GLY A 1 71 ? -7.852 -16.266 -2.875 1 98.5 71 GLY A O 1
ATOM 543 N N . PHE A 1 72 ? -7.453 -18.359 -3.619 1 98.81 72 PHE A N 1
ATOM 544 C CA . PHE A 1 72 ? -7.074 -18.047 -4.992 1 98.81 72 PHE A CA 1
ATOM 545 C C . PHE A 1 72 ? -7.84 -18.938 -5.977 1 98.81 72 PHE A C 1
ATOM 547 O O . PHE A 1 72 ? -8.047 -20.125 -5.723 1 98.81 72 PHE A O 1
ATOM 554 N N . TYR A 1 73 ? -8.203 -18.266 -7.07 1 98.69 73 TYR A N 1
ATOM 555 C CA . TYR A 1 73 ? -8.953 -18.953 -8.117 1 98.69 73 TYR A CA 1
ATOM 556 C C . TYR A 1 73 ? -8.562 -18.438 -9.5 1 98.69 73 TYR A C 1
ATOM 558 O O . TYR A 1 73 ? -7.773 -17.5 -9.617 1 98.69 73 TYR A O 1
ATOM 566 N N . GLY A 1 74 ? -9.141 -19.078 -10.539 1 98 74 GLY A N 1
ATOM 567 C CA . GLY A 1 74 ? -8.969 -18.594 -11.898 1 98 74 GLY A CA 1
ATOM 568 C C . GLY A 1 74 ? -7.914 -19.359 -12.672 1 98 74 GLY A C 1
ATOM 569 O O . GLY A 1 74 ? -7.488 -20.438 -12.258 1 98 74 GLY A O 1
ATOM 570 N N . ASP A 1 75 ? -7.469 -18.766 -13.75 1 97.75 75 ASP A N 1
ATOM 571 C CA . ASP A 1 75 ? -6.609 -19.438 -14.711 1 97.75 75 ASP A CA 1
ATOM 572 C C . ASP A 1 75 ? -5.285 -19.859 -14.078 1 97.75 75 ASP A C 1
ATOM 574 O O . ASP A 1 75 ? -4.758 -20.922 -14.375 1 97.75 75 ASP A O 1
ATOM 578 N N . MET A 1 76 ? -4.742 -19 -13.281 1 98.44 76 MET A N 1
ATOM 579 C CA . MET A 1 76 ? -3.467 -19.297 -12.633 1 98.44 76 MET A CA 1
ATOM 580 C C . MET A 1 76 ? -3.541 -20.609 -11.852 1 98.44 76 MET A C 1
ATOM 582 O O . MET A 1 76 ? -2.605 -21.406 -11.891 1 98.44 76 MET A O 1
ATOM 586 N N . ILE A 1 77 ? -4.656 -20.797 -11.18 1 98.62 77 ILE A N 1
ATOM 587 C CA . ILE A 1 77 ? -4.863 -22 -10.367 1 98.62 77 ILE A CA 1
ATOM 588 C C . ILE A 1 77 ? -5.219 -23.172 -11.266 1 98.62 77 ILE A C 1
ATOM 590 O O . ILE A 1 77 ? -4.633 -24.25 -11.141 1 98.62 77 ILE A O 1
ATOM 594 N N . ASP A 1 78 ? -6.168 -22.984 -12.195 1 98.12 78 ASP A N 1
ATOM 595 C CA . ASP A 1 78 ? -6.68 -24.047 -13.055 1 98.12 78 ASP A CA 1
ATOM 596 C C . ASP A 1 78 ? -5.562 -24.656 -13.898 1 98.12 78 ASP A C 1
ATOM 598 O O . ASP A 1 78 ? -5.555 -25.859 -14.148 1 98.12 78 ASP A O 1
ATOM 602 N N . GLN A 1 79 ? -4.691 -23.859 -14.305 1 97.69 79 GLN A N 1
ATOM 603 C CA . GLN A 1 79 ? -3.617 -24.312 -15.188 1 97.69 79 GLN A CA 1
ATOM 604 C C . GLN A 1 79 ? -2.377 -24.688 -14.383 1 97.69 79 GLN A C 1
ATOM 606 O O . GLN A 1 79 ? -1.34 -25.031 -14.961 1 97.69 79 GLN A O 1
ATOM 611 N N . LYS A 1 80 ? -2.432 -24.578 -13.07 1 97.62 80 LYS A N 1
ATOM 612 C CA . LYS A 1 80 ? -1.375 -24.969 -12.141 1 97.62 80 LYS A CA 1
ATOM 613 C C . LYS A 1 80 ? -0.1 -24.172 -12.398 1 97.62 80 LYS A C 1
ATOM 615 O O . LYS A 1 80 ? 1.007 -24.688 -12.25 1 97.62 80 LYS A O 1
ATOM 620 N N . ALA A 1 81 ? -0.252 -22.922 -12.891 1 98.44 81 ALA A N 1
ATOM 621 C CA . ALA A 1 81 ? 0.882 -22.031 -13.125 1 98.44 81 ALA A CA 1
ATOM 622 C C . ALA A 1 81 ? 1.527 -21.609 -11.805 1 98.44 81 ALA A C 1
ATOM 624 O O . ALA A 1 81 ? 2.748 -21.453 -11.727 1 98.44 81 ALA A O 1
ATOM 625 N N . CYS A 1 82 ? 0.772 -21.375 -10.836 1 98.69 82 CYS A N 1
ATOM 626 C CA . CYS A 1 82 ? 1.158 -21.047 -9.469 1 98.69 82 CYS A CA 1
ATOM 627 C C . CYS A 1 82 ? 0.053 -21.406 -8.484 1 98.69 82 CYS A C 1
ATOM 629 O O . CYS A 1 82 ? -1.103 -21.016 -8.672 1 98.69 82 CYS A O 1
ATOM 631 N N . LEU A 1 83 ? 0.339 -22.109 -7.449 1 98.81 83 LEU A N 1
ATOM 632 C CA . LEU A 1 83 ? -0.625 -22.578 -6.461 1 98.81 83 LEU A CA 1
ATOM 633 C C . LEU A 1 83 ? -0.259 -22.078 -5.062 1 98.81 83 LEU A C 1
ATOM 635 O O . LEU A 1 83 ? 0.425 -22.781 -4.316 1 98.81 83 LEU A O 1
ATOM 639 N N . PRO A 1 84 ? -0.731 -20.922 -4.723 1 98.81 84 PRO A N 1
ATOM 640 C CA . PRO A 1 84 ? -0.385 -20.391 -3.398 1 98.81 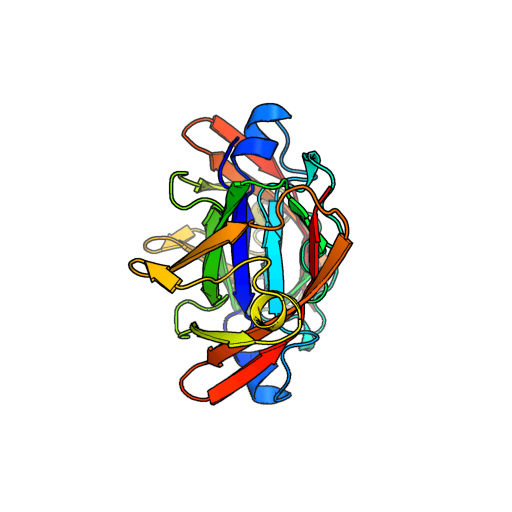84 PRO A CA 1
ATOM 641 C C . PRO A 1 84 ? -0.994 -21.219 -2.262 1 98.81 84 PRO A C 1
ATOM 643 O O . PRO A 1 84 ? -2.109 -21.719 -2.393 1 98.81 84 PRO A O 1
ATOM 646 N N . SER A 1 85 ? -0.258 -21.266 -1.165 1 98.62 85 SER A N 1
ATOM 647 C CA . SER A 1 85 ? -0.724 -21.859 0.087 1 98.62 85 SER A CA 1
ATOM 648 C C . SER A 1 85 ? -0.348 -20.984 1.28 1 98.62 85 SER A C 1
ATOM 650 O O . SER A 1 85 ? 0.609 -20.203 1.213 1 98.62 85 SER A O 1
ATOM 652 N N . PRO A 1 86 ? -1.115 -21.062 2.381 1 98.12 86 PRO A N 1
ATOM 653 C CA . PRO A 1 86 ? -0.821 -20.234 3.547 1 98.12 86 PRO A CA 1
ATOM 654 C C . PRO A 1 86 ? 0.521 -20.562 4.191 1 98.12 86 PRO A C 1
ATOM 656 O O . PRO A 1 86 ? 0.855 -21.75 4.348 1 98.12 86 PRO A O 1
ATOM 659 N N . VAL A 1 87 ? 1.255 -19.609 4.43 1 96.81 87 VAL A N 1
ATOM 660 C CA . VAL A 1 87 ? 2.479 -19.672 5.223 1 96.81 87 VAL A CA 1
ATOM 661 C C . VAL A 1 87 ? 2.504 -18.531 6.238 1 96.81 87 VAL A C 1
ATOM 663 O O . VAL A 1 87 ? 2.801 -17.391 5.891 1 96.81 87 VAL A O 1
ATOM 666 N N . ASN A 1 88 ? 2.266 -18.844 7.551 1 93.69 88 ASN A N 1
ATOM 667 C CA . ASN A 1 88 ? 2.127 -17.828 8.586 1 93.69 88 ASN A CA 1
ATOM 668 C C . ASN A 1 88 ? 1.037 -16.812 8.234 1 93.69 88 ASN A C 1
ATOM 670 O O . ASN A 1 88 ? -0.114 -17.188 8.008 1 93.69 88 ASN A O 1
ATOM 674 N N . ASP A 1 89 ? 1.339 -15.5 8.164 1 92.81 89 ASP A N 1
ATOM 675 C CA . ASP A 1 89 ? 0.34 -14.469 7.887 1 92.81 89 ASP A CA 1
ATOM 676 C C . ASP A 1 89 ? 0.373 -14.047 6.418 1 92.81 89 ASP A C 1
ATOM 678 O O . ASP A 1 89 ? 0.036 -12.906 6.086 1 92.81 89 ASP A O 1
ATOM 682 N N . ALA A 1 90 ? 0.842 -15.055 5.605 1 97.81 90 ALA A N 1
ATOM 683 C CA . ALA A 1 90 ? 0.972 -14.789 4.176 1 97.81 90 ALA A CA 1
ATOM 684 C C . ALA A 1 90 ? 0.583 -16.016 3.355 1 97.81 90 ALA A C 1
ATOM 686 O O . ALA A 1 90 ? 0.146 -17.031 3.91 1 97.81 90 ALA A O 1
ATOM 687 N N . TRP A 1 91 ? 0.544 -15.844 2.031 1 98.75 91 TRP A N 1
ATOM 688 C CA . TRP A 1 91 ? 0.419 -16.938 1.069 1 98.75 91 TRP A CA 1
ATOM 689 C C . TRP A 1 91 ? 1.638 -17 0.155 1 98.75 91 TRP A C 1
ATOM 691 O O . TRP A 1 91 ? 2.137 -15.961 -0.295 1 98.75 91 TRP A O 1
ATOM 701 N N . GLU A 1 92 ? 2.084 -18.156 -0.077 1 98.56 92 GLU A N 1
ATOM 702 C CA . GLU A 1 92 ? 3.26 -18.297 -0.93 1 98.56 92 GLU A CA 1
ATOM 703 C C . GLU A 1 92 ? 3.039 -19.375 -1.996 1 98.56 92 GLU A C 1
ATOM 705 O O . GLU A 1 92 ? 2.414 -20.406 -1.73 1 98.56 92 GLU A O 1
ATOM 710 N N . GLY A 1 93 ? 3.457 -19.031 -3.197 1 98.5 93 GLY A N 1
ATOM 711 C CA . GLY A 1 93 ? 3.443 -19.984 -4.293 1 98.5 93 GLY A CA 1
ATOM 712 C C . GLY A 1 93 ? 4.695 -19.938 -5.148 1 98.5 93 GLY A C 1
ATOM 713 O O . GLY A 1 93 ? 5.43 -18.938 -5.121 1 98.5 93 GLY A O 1
ATOM 714 N N . ARG A 1 94 ? 4.93 -21 -5.82 1 98.31 94 ARG A N 1
ATOM 715 C CA . ARG A 1 94 ? 6.008 -21.062 -6.805 1 98.31 94 ARG A CA 1
ATOM 716 C C . ARG A 1 94 ? 5.453 -21.094 -8.227 1 98.31 94 ARG A C 1
ATOM 718 O O . ARG A 1 94 ? 4.496 -21.812 -8.508 1 98.31 94 ARG A O 1
ATOM 725 N N . VAL A 1 95 ? 6.031 -20.266 -9.047 1 98.44 95 VAL A N 1
ATOM 726 C CA . VAL A 1 95 ? 5.648 -20.281 -10.453 1 98.44 95 VAL A CA 1
ATOM 727 C C . VAL A 1 95 ? 6.152 -21.562 -11.117 1 98.44 95 VAL A C 1
ATOM 729 O O . VAL A 1 95 ? 7.352 -21.844 -11.102 1 98.44 95 VAL A O 1
ATOM 732 N N . GLN A 1 96 ? 5.203 -22.281 -11.625 1 97.62 96 GLN A N 1
ATOM 733 C CA . GLN A 1 96 ? 5.543 -23.547 -12.281 1 97.62 96 GLN A CA 1
ATOM 734 C C . GLN A 1 96 ? 4.859 -23.656 -13.641 1 97.62 96 GLN A C 1
ATOM 736 O O . GLN A 1 96 ? 3.785 -24.25 -13.758 1 97.62 96 GLN A O 1
ATOM 741 N N . THR A 1 97 ? 5.547 -23.156 -14.594 1 96.19 97 THR A N 1
ATOM 742 C CA . THR A 1 97 ? 4.957 -23.203 -15.93 1 96.19 97 THR A CA 1
ATOM 743 C C . THR A 1 97 ? 5.781 -24.094 -16.859 1 96.19 97 THR A C 1
ATOM 745 O O . THR A 1 97 ? 5.461 -24.234 -18.031 1 96.19 97 THR A O 1
ATOM 748 N N . ARG A 1 98 ? 6.863 -24.688 -16.453 1 93.38 98 ARG A N 1
ATOM 749 C CA . ARG A 1 98 ? 7.734 -25.578 -17.203 1 93.38 98 ARG A CA 1
ATOM 750 C C . ARG A 1 98 ? 8.273 -24.906 -18.453 1 93.38 98 ARG A C 1
ATOM 752 O O . ARG A 1 98 ? 8.242 -25.469 -19.547 1 93.38 98 ARG A O 1
ATOM 759 N N . GLY A 1 99 ? 8.523 -23.578 -18.234 1 91.44 99 GLY A N 1
ATOM 760 C CA . GLY A 1 99 ? 9.164 -22.844 -19.312 1 91.44 99 GLY A CA 1
ATOM 761 C C . GLY A 1 99 ? 8.18 -22.062 -20.172 1 91.44 99 GLY A C 1
ATOM 762 O O . GLY A 1 99 ? 8.578 -21.203 -20.953 1 91.44 99 GLY A O 1
ATOM 763 N N . ASP A 1 100 ? 6.902 -22.266 -20.016 1 93.44 100 ASP A N 1
ATOM 764 C CA . ASP A 1 100 ? 5.906 -21.531 -20.797 1 93.44 100 ASP A CA 1
ATOM 765 C C . ASP A 1 100 ? 5.797 -20.078 -20.328 1 93.44 100 ASP A C 1
ATOM 767 O O . ASP A 1 100 ? 5.887 -19.812 -19.125 1 93.44 100 ASP A O 1
ATOM 771 N N . THR A 1 101 ? 5.723 -19.219 -21.312 1 95.62 101 THR A N 1
ATOM 772 C CA . THR A 1 101 ? 5.449 -17.812 -21.016 1 95.62 101 THR A CA 1
ATOM 773 C C . THR A 1 101 ? 3.975 -17.484 -21.234 1 95.62 101 THR A C 1
ATOM 775 O O . THR A 1 101 ? 3.281 -18.219 -21.953 1 95.62 101 THR A O 1
ATOM 778 N N . GLY A 1 102 ? 3.48 -16.5 -20.578 1 96.5 102 GLY A N 1
ATOM 779 C CA . GLY A 1 102 ? 2.096 -16.109 -20.781 1 96.5 102 GLY A CA 1
ATOM 780 C C . GLY A 1 102 ? 1.55 -15.25 -19.656 1 96.5 102 GLY A C 1
ATOM 781 O O . GLY A 1 102 ? 2.293 -14.859 -18.75 1 96.5 102 GLY A O 1
ATOM 782 N N . ARG A 1 103 ? 0.334 -14.906 -19.906 1 97.5 103 ARG A N 1
ATOM 783 C CA . ARG A 1 103 ? -0.433 -14.125 -18.938 1 97.5 103 ARG A CA 1
ATOM 784 C C . ARG A 1 103 ? -1.534 -14.969 -18.312 1 97.5 103 ARG A C 1
ATOM 786 O O . ARG A 1 103 ? -2.297 -15.633 -19.016 1 97.5 103 ARG A O 1
ATOM 793 N N . TYR A 1 104 ? -1.571 -14.922 -16.984 1 98.19 104 TYR A N 1
ATOM 794 C CA . TYR A 1 104 ? -2.557 -15.688 -16.234 1 98.19 104 TYR A CA 1
ATOM 795 C C . TYR A 1 104 ? -3.402 -14.773 -15.359 1 98.19 104 TYR A C 1
ATOM 797 O O . TYR A 1 104 ? -2.877 -14.094 -14.477 1 98.19 104 TYR A O 1
ATOM 805 N N . LEU A 1 105 ? -4.648 -14.773 -15.664 1 98.25 105 LEU A N 1
ATOM 806 C CA . LEU A 1 105 ? -5.574 -14.094 -14.758 1 98.25 105 LEU A CA 1
ATOM 807 C C . LEU A 1 105 ? -5.828 -14.938 -13.516 1 98.25 105 LEU A C 1
ATOM 809 O O . LEU A 1 105 ? -5.961 -16.156 -13.602 1 98.25 105 LEU A O 1
ATOM 813 N N . TYR A 1 106 ? -5.914 -14.281 -12.328 1 98.62 106 TYR A N 1
ATOM 814 C CA . TYR A 1 106 ? -6.301 -14.992 -11.125 1 98.62 106 TYR A CA 1
ATOM 815 C C . TYR A 1 106 ? -7.152 -14.117 -10.219 1 98.62 106 TYR A C 1
ATOM 817 O O . TYR A 1 106 ? -7.121 -12.883 -10.328 1 98.62 106 TYR A O 1
ATOM 825 N N . THR A 1 107 ? -7.949 -14.781 -9.422 1 98.69 107 THR A N 1
ATOM 826 C CA . THR A 1 107 ? -8.836 -14.109 -8.477 1 98.69 107 THR A CA 1
ATOM 827 C C . THR A 1 107 ? -8.352 -14.305 -7.047 1 98.69 107 THR A C 1
ATOM 829 O O . THR A 1 107 ? -7.98 -15.422 -6.66 1 98.69 107 THR A O 1
ATOM 832 N N . ILE A 1 108 ? -8.258 -13.266 -6.332 1 98.75 108 ILE A N 1
ATOM 833 C CA . ILE A 1 108 ? -7.957 -13.312 -4.906 1 98.75 108 ILE A CA 1
ATOM 834 C C . ILE A 1 108 ? -9.227 -13.039 -4.102 1 98.75 108 ILE A C 1
ATOM 836 O O . ILE A 1 108 ? -9.953 -12.086 -4.387 1 98.75 108 ILE A O 1
ATOM 840 N N . SER A 1 109 ? -9.492 -13.875 -3.18 1 98.69 109 SER A N 1
ATOM 841 C CA . SER A 1 109 ? -10.578 -13.656 -2.227 1 98.69 109 SER A CA 1
ATOM 842 C C . SER A 1 109 ? -10.047 -13.086 -0.914 1 98.69 109 SER A C 1
ATOM 844 O O . SER A 1 109 ? -9.078 -13.602 -0.351 1 98.69 109 SER A O 1
ATOM 846 N N . LEU A 1 110 ? -10.68 -12.047 -0.457 1 98.75 110 LEU A N 1
ATOM 847 C CA . LEU A 1 110 ? -10.328 -11.422 0.811 1 98.75 110 LEU A CA 1
ATOM 848 C C . LEU A 1 110 ? -11.492 -11.477 1.79 1 98.75 110 LEU A C 1
ATOM 850 O O . LEU A 1 110 ? -12.656 -11.344 1.39 1 98.75 110 LEU A O 1
ATOM 854 N N . SER A 1 111 ? -11.188 -11.711 3.055 1 98.69 111 SER A N 1
ATOM 855 C CA . SER A 1 111 ? -12.094 -11.391 4.152 1 98.69 111 SER A CA 1
ATOM 856 C C . SER A 1 111 ? -11.805 -10 4.715 1 98.69 111 SER A C 1
ATOM 858 O O . SER A 1 111 ? -10.703 -9.742 5.199 1 98.69 111 SER A O 1
ATOM 860 N N . ILE A 1 112 ? -12.734 -9.078 4.605 1 98.5 112 ILE A N 1
ATOM 861 C CA . ILE A 1 112 ? -12.633 -7.711 5.098 1 98.5 112 ILE A CA 1
ATOM 862 C C . ILE A 1 112 ? -13.625 -7.504 6.242 1 98.5 112 ILE A C 1
ATOM 864 O O . ILE A 1 112 ? -14.836 -7.383 6.016 1 98.5 112 ILE A O 1
ATOM 868 N N . ASN A 1 113 ? -13.055 -7.488 7.484 1 98.38 113 ASN A N 1
ATOM 869 C CA . ASN A 1 113 ? -13.906 -7.434 8.672 1 98.38 113 ASN A CA 1
ATOM 870 C C . ASN A 1 113 ? -15.031 -8.453 8.602 1 98.38 113 ASN A C 1
ATOM 872 O O . ASN A 1 113 ? -16.188 -8.141 8.906 1 98.38 113 ASN A O 1
ATOM 876 N N . GLY A 1 114 ? -14.695 -9.57 8.039 1 97.88 114 GLY A N 1
ATOM 877 C CA . GLY A 1 114 ? -15.625 -10.688 8.016 1 97.88 114 GLY A CA 1
ATOM 878 C C . GLY A 1 114 ? -16.422 -10.766 6.727 1 97.88 114 GLY A C 1
ATOM 879 O O . GLY A 1 114 ? -17.156 -11.734 6.508 1 97.88 114 GLY A O 1
ATOM 880 N N . ILE A 1 115 ? -16.438 -9.758 5.852 1 98.25 115 ILE A N 1
ATOM 881 C CA . ILE A 1 115 ? -17.172 -9.734 4.59 1 98.25 115 ILE A CA 1
ATOM 882 C C . ILE A 1 115 ? -16.234 -10.133 3.447 1 98.25 115 ILE A C 1
ATOM 884 O O . ILE A 1 115 ? -15.133 -9.586 3.316 1 98.25 115 ILE A O 1
ATOM 888 N N . THR A 1 116 ? -16.703 -11.07 2.617 1 98.25 116 THR A N 1
ATOM 889 C CA . THR A 1 116 ? -15.859 -11.594 1.541 1 98.25 116 THR A CA 1
ATOM 890 C C . THR A 1 116 ? -16.031 -10.758 0.275 1 98.25 116 THR A C 1
ATOM 892 O O . THR A 1 116 ? -17.156 -10.469 -0.141 1 98.25 116 THR A O 1
ATOM 895 N N . MET A 1 117 ? -14.938 -10.297 -0.343 1 98.44 117 MET A N 1
ATOM 896 C CA . MET A 1 117 ? -14.898 -9.641 -1.645 1 98.44 117 MET A CA 1
ATOM 897 C C . MET A 1 117 ? -13.742 -10.172 -2.492 1 98.44 117 MET A C 1
ATOM 899 O O . MET A 1 117 ? -12.789 -10.742 -1.96 1 98.44 117 MET A O 1
ATOM 903 N N . ASN A 1 118 ? -13.836 -9.984 -3.789 1 98.38 118 ASN A N 1
ATOM 904 C CA . ASN A 1 118 ? -12.852 -10.547 -4.707 1 98.38 118 ASN A CA 1
ATOM 905 C C . ASN A 1 118 ? -12.367 -9.508 -5.715 1 98.38 118 ASN A C 1
ATOM 907 O O . ASN A 1 118 ? -13.062 -8.531 -5.988 1 98.38 118 ASN A O 1
ATOM 911 N N . PHE A 1 119 ? -11.219 -9.672 -6.242 1 98.25 119 PHE A N 1
ATOM 912 C CA . PHE A 1 119 ? -10.68 -8.914 -7.367 1 98.25 119 PHE A CA 1
ATOM 913 C C . PHE A 1 119 ? -9.703 -9.766 -8.164 1 98.25 119 PHE A C 1
ATOM 915 O O . PHE A 1 119 ? -9.336 -10.867 -7.746 1 98.25 119 PHE A O 1
ATOM 922 N N . SER A 1 120 ? -9.312 -9.234 -9.367 1 98.44 120 SER A N 1
ATOM 923 C CA . SER A 1 120 ? -8.594 -10.141 -10.258 1 98.44 120 SER A CA 1
ATOM 924 C C . SER A 1 120 ? -7.398 -9.445 -10.914 1 98.44 120 SER A C 1
ATOM 926 O O . SER A 1 120 ? -7.547 -8.773 -11.93 1 98.44 120 SER A O 1
ATOM 928 N N . PRO A 1 121 ? -6.207 -9.688 -10.336 1 98.44 121 PRO A N 1
ATOM 929 C CA . PRO A 1 121 ? -4.984 -9.219 -10.992 1 98.44 121 PRO A CA 1
ATOM 930 C C . PRO A 1 121 ? -4.414 -10.242 -11.977 1 98.44 121 PRO A C 1
ATOM 932 O O . PRO A 1 121 ? -5.098 -11.203 -12.336 1 98.44 121 PRO A O 1
ATOM 935 N N . TYR A 1 122 ? -3.135 -9.922 -12.422 1 98.56 122 TYR A N 1
ATOM 936 C CA . TYR A 1 122 ? -2.529 -10.758 -13.453 1 98.56 122 TYR A CA 1
ATOM 937 C C . TYR A 1 122 ? -1.138 -11.219 -13.039 1 98.56 122 TYR A C 1
ATOM 939 O O . TYR A 1 122 ? -0.385 -10.461 -12.422 1 98.56 122 TYR A O 1
ATOM 947 N N . LEU A 1 123 ? -0.82 -12.406 -13.406 1 98.31 123 LEU A N 1
ATOM 948 C CA . LEU A 1 123 ? 0.538 -12.938 -13.367 1 98.31 123 LEU A CA 1
ATOM 949 C C . LEU A 1 123 ? 1.122 -13.047 -14.773 1 98.31 123 LEU A C 1
ATOM 951 O O . LEU A 1 123 ? 0.539 -13.688 -15.641 1 98.31 123 LEU A O 1
ATOM 955 N N . GLU A 1 124 ? 2.195 -12.336 -15 1 98.06 124 GLU A N 1
ATOM 956 C CA . GLU A 1 124 ? 2.932 -12.406 -16.266 1 98.06 124 GLU A CA 1
ATOM 957 C C . GLU A 1 124 ? 4.188 -13.258 -16.125 1 98.06 124 GLU A C 1
ATOM 959 O O . GLU A 1 124 ? 5.078 -12.938 -15.328 1 98.06 124 GLU A O 1
ATOM 964 N N . VAL A 1 125 ? 4.234 -14.344 -16.875 1 97.62 125 VAL A N 1
ATOM 965 C CA . VAL A 1 125 ? 5.43 -15.18 -16.859 1 97.62 125 VAL A CA 1
ATOM 966 C C . VAL A 1 125 ? 6.234 -14.938 -18.141 1 97.62 125 VAL A C 1
ATOM 968 O O . VAL A 1 125 ? 5.707 -15.055 -19.25 1 97.62 125 VAL A O 1
ATOM 971 N N . GLN A 1 126 ? 7.52 -14.531 -17.891 1 95.31 126 GLN A N 1
ATOM 972 C CA . GLN A 1 126 ? 8.383 -14.219 -19.031 1 95.31 126 GLN A CA 1
ATOM 973 C C . GLN A 1 126 ? 9.664 -15.039 -18.984 1 95.31 126 GLN A C 1
ATOM 975 O O . GLN A 1 126 ? 10.125 -15.43 -17.922 1 95.31 126 GLN A O 1
ATOM 980 N N . MET B 1 1 ? -15.695 14.07 12.82 1 77.25 1 MET B N 1
ATOM 981 C CA . MET B 1 1 ? -15.055 13.766 11.547 1 77.25 1 MET B CA 1
ATOM 982 C C . MET B 1 1 ? -14.141 12.547 11.672 1 77.25 1 MET B C 1
ATOM 984 O O . MET B 1 1 ? -13.547 12.32 12.727 1 77.25 1 MET B O 1
ATOM 988 N N . LYS B 1 2 ? -14.133 11.672 10.703 1 88.19 2 LYS B N 1
ATOM 989 C CA . LYS B 1 2 ? -13.367 10.438 10.82 1 88.19 2 LYS B CA 1
ATOM 990 C C . LYS B 1 2 ? -11.875 10.695 10.594 1 88.19 2 LYS B C 1
ATOM 992 O O . LYS B 1 2 ? -11.5 11.547 9.781 1 88.19 2 LYS B O 1
ATOM 997 N N . LYS B 1 3 ? -11.102 10.07 11.352 1 95.31 3 LYS B N 1
ATOM 998 C CA . LYS B 1 3 ? -9.648 10.148 11.203 1 95.31 3 LYS B CA 1
ATOM 999 C C . LYS B 1 3 ? -9.219 9.648 9.828 1 95.31 3 LYS B C 1
ATOM 1001 O O . LYS B 1 3 ? -9.727 8.641 9.336 1 95.31 3 LYS B O 1
ATOM 1006 N N . ILE B 1 4 ? -8.32 10.445 9.242 1 97.31 4 ILE B N 1
ATOM 1007 C CA . ILE B 1 4 ? -7.746 10.023 7.973 1 97.31 4 ILE B CA 1
ATOM 1008 C C . ILE B 1 4 ? -6.52 9.148 8.219 1 97.31 4 ILE B C 1
ATOM 1010 O O . ILE B 1 4 ? -5.605 9.539 8.953 1 97.31 4 ILE B O 1
ATOM 1014 N N . GLU B 1 5 ? -6.531 7.988 7.656 1 97.62 5 GLU B N 1
ATOM 1015 C CA . GLU B 1 5 ? -5.387 7.082 7.758 1 97.62 5 GLU B CA 1
ATOM 1016 C C . GLU B 1 5 ? -4.586 7.059 6.457 1 97.62 5 GLU B C 1
ATOM 1018 O O . GLU B 1 5 ? -5.152 6.891 5.375 1 97.62 5 GLU B O 1
ATOM 1023 N N . ILE B 1 6 ? -3.307 7.301 6.531 1 98.25 6 ILE B N 1
ATOM 1024 C CA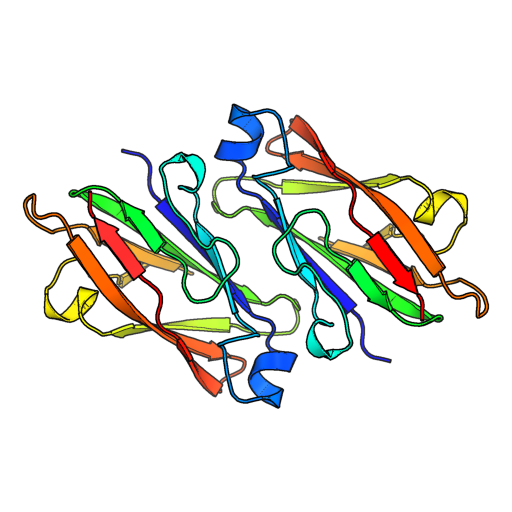 . ILE B 1 6 ? -2.406 7.223 5.387 1 98.25 6 ILE B CA 1
ATOM 1025 C C . ILE B 1 6 ? -1.413 6.078 5.59 1 98.25 6 ILE B C 1
ATOM 1027 O O . ILE B 1 6 ? -0.73 6.016 6.617 1 98.25 6 ILE B O 1
ATOM 1031 N N . LEU B 1 7 ? -1.355 5.184 4.699 1 98.31 7 LEU B N 1
ATOM 1032 C CA . LEU B 1 7 ? -0.352 4.121 4.684 1 98.31 7 LEU B CA 1
ATOM 1033 C C . LEU B 1 7 ? 0.708 4.395 3.619 1 98.31 7 LEU B C 1
ATOM 1035 O O . LEU B 1 7 ? 0.378 4.645 2.457 1 98.31 7 LEU B O 1
ATOM 1039 N N . ILE B 1 8 ? 1.92 4.441 4.031 1 98.44 8 ILE B N 1
ATOM 1040 C CA . ILE B 1 8 ? 3.098 4.602 3.184 1 98.44 8 ILE B CA 1
ATOM 1041 C C . ILE B 1 8 ? 3.736 3.238 2.924 1 98.44 8 ILE B C 1
ATOM 1043 O O . ILE B 1 8 ? 4.254 2.602 3.844 1 98.44 8 ILE B O 1
ATOM 1047 N N . VAL B 1 9 ? 3.709 2.828 1.738 1 98.06 9 VAL B N 1
ATOM 1048 C CA . VAL B 1 9 ? 4.27 1.537 1.348 1 98.06 9 VAL B CA 1
ATOM 1049 C C . VAL B 1 9 ? 5.562 1.75 0.564 1 98.06 9 VAL B C 1
ATOM 1051 O O . VAL B 1 9 ? 5.605 2.561 -0.364 1 98.06 9 VAL B O 1
ATOM 1054 N N . VAL B 1 10 ? 6.57 0.953 0.939 1 97.94 10 VAL B N 1
ATOM 1055 C CA . VAL B 1 10 ? 7.879 1.218 0.349 1 97.94 10 VAL B CA 1
ATOM 1056 C C . VAL B 1 10 ? 8.445 -0.067 -0.248 1 97.94 10 VAL B C 1
ATOM 1058 O O . VAL B 1 10 ? 8.461 -1.111 0.408 1 97.94 10 VAL B O 1
ATOM 1061 N N . ASP B 1 11 ? 8.812 -0.017 -1.546 1 96.38 11 ASP B N 1
ATOM 1062 C CA . ASP B 1 11 ? 9.727 -0.998 -2.127 1 96.38 11 ASP B CA 1
ATOM 1063 C C . ASP B 1 11 ? 11.172 -0.71 -1.723 1 96.38 11 ASP B C 1
ATOM 1065 O O . ASP B 1 11 ? 11.891 0.007 -2.424 1 96.38 11 ASP B O 1
ATOM 1069 N N . CYS B 1 12 ? 11.609 -1.351 -0.618 1 96.69 12 CYS B N 1
ATOM 1070 C CA . CYS B 1 12 ? 12.898 -1.002 -0.032 1 96.69 12 CYS B CA 1
ATOM 1071 C C . CYS B 1 12 ? 14.039 -1.386 -0.964 1 96.69 12 CYS B C 1
ATOM 1073 O O . CYS B 1 12 ? 15 -0.629 -1.121 1 96.69 12 CYS B O 1
ATOM 1075 N N . ALA B 1 13 ? 13.914 -2.506 -1.574 1 93.25 13 ALA B N 1
ATOM 1076 C CA . ALA B 1 13 ? 14.969 -2.941 -2.484 1 93.25 13 ALA B CA 1
ATOM 1077 C C . ALA B 1 13 ? 15.141 -1.954 -3.637 1 93.25 13 ALA B C 1
ATOM 1079 O O . ALA B 1 13 ? 16.266 -1.558 -3.961 1 93.25 13 ALA B O 1
ATOM 1080 N N . GLY B 1 14 ? 14.008 -1.547 -4.254 1 92.38 14 GLY B N 1
ATOM 1081 C CA . GLY B 1 14 ? 14.062 -0.56 -5.316 1 92.38 14 GLY B CA 1
ATOM 1082 C C . GLY B 1 14 ? 14.602 0.783 -4.859 1 92.38 14 GLY B C 1
ATOM 1083 O O . GLY B 1 14 ? 15.422 1.397 -5.547 1 92.38 14 GLY B O 1
ATOM 1084 N N . ALA B 1 15 ? 14.148 1.208 -3.703 1 95.69 15 ALA B N 1
ATOM 1085 C CA . ALA B 1 15 ? 14.562 2.496 -3.154 1 95.69 15 ALA B CA 1
ATOM 1086 C C . ALA B 1 15 ? 16.062 2.529 -2.904 1 95.69 15 ALA B C 1
ATOM 1088 O O . ALA B 1 15 ? 16.734 3.504 -3.25 1 95.69 15 ALA B O 1
ATOM 1089 N N . LEU B 1 16 ? 16.547 1.493 -2.289 1 94.56 16 LEU B N 1
ATOM 1090 C CA . LEU B 1 16 ? 17.953 1.446 -1.943 1 94.56 16 LEU B CA 1
ATOM 1091 C C . LEU B 1 16 ? 18.812 1.307 -3.195 1 94.56 16 LEU B C 1
ATOM 1093 O O . LEU B 1 16 ? 19.891 1.902 -3.283 1 94.56 16 LEU B O 1
ATOM 1097 N N . ALA B 1 17 ? 18.312 0.557 -4.137 1 92.44 17 ALA B N 1
ATOM 1098 C CA . ALA B 1 17 ? 19.047 0.371 -5.379 1 92.44 17 ALA B CA 1
ATOM 1099 C C . ALA B 1 17 ? 19.141 1.677 -6.164 1 92.44 17 ALA B C 1
ATOM 1101 O O . ALA B 1 17 ? 20.156 1.956 -6.801 1 92.44 17 ALA B O 1
ATOM 1102 N N . THR B 1 18 ? 18.125 2.5 -6.16 1 92.81 18 THR B N 1
ATOM 1103 C CA . THR B 1 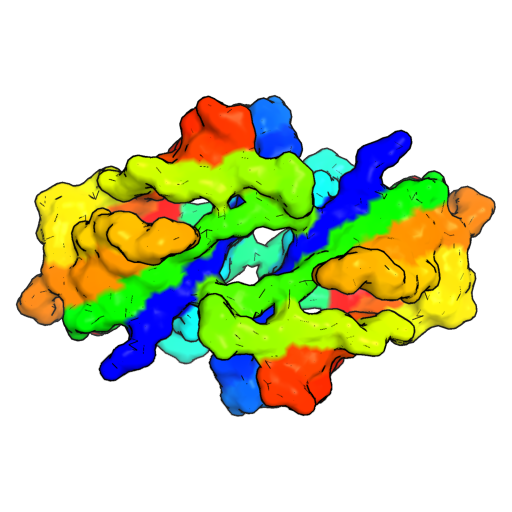18 ? 18.062 3.723 -6.953 1 92.81 18 THR B CA 1
ATOM 1104 C C . THR B 1 18 ? 18.375 4.941 -6.086 1 92.81 18 THR B C 1
ATOM 1106 O O . THR B 1 18 ? 18.547 6.051 -6.602 1 92.81 18 THR B O 1
ATOM 1109 N N . THR B 1 19 ? 18.453 4.766 -4.785 1 93.88 19 THR B N 1
ATOM 1110 C CA . THR B 1 19 ? 18.625 5.836 -3.811 1 93.88 19 THR B CA 1
ATOM 1111 C C . THR B 1 19 ? 17.531 6.898 -3.988 1 93.88 19 THR B C 1
ATOM 1113 O O . THR B 1 19 ? 17.828 8.094 -3.994 1 93.88 19 THR B O 1
ATOM 1116 N N . SER B 1 20 ? 16.344 6.43 -4.277 1 94.25 20 SER B N 1
ATOM 1117 C CA . SER B 1 20 ? 15.234 7.348 -4.512 1 94.25 20 SER B CA 1
ATOM 1118 C C . SER B 1 20 ? 13.898 6.707 -4.141 1 94.25 20 SER B C 1
ATOM 1120 O O . SER B 1 20 ? 13.703 5.504 -4.344 1 94.25 20 SER B O 1
ATOM 1122 N N . LEU B 1 21 ? 13 7.582 -3.605 1 95.06 21 LEU B N 1
ATOM 1123 C CA . LEU B 1 21 ? 11.664 7.117 -3.258 1 95.06 21 LEU B CA 1
ATOM 1124 C C . LEU B 1 21 ? 10.68 7.387 -4.391 1 95.06 21 LEU B C 1
ATOM 1126 O O . LEU B 1 21 ? 9.57 6.852 -4.395 1 95.06 21 LEU B O 1
ATOM 1130 N N . ILE B 1 22 ? 10.922 8.172 -5.402 1 89.81 22 ILE B N 1
ATOM 1131 C CA . ILE B 1 22 ? 9.992 8.672 -6.406 1 89.81 22 ILE B CA 1
ATOM 1132 C C . ILE B 1 22 ? 9.281 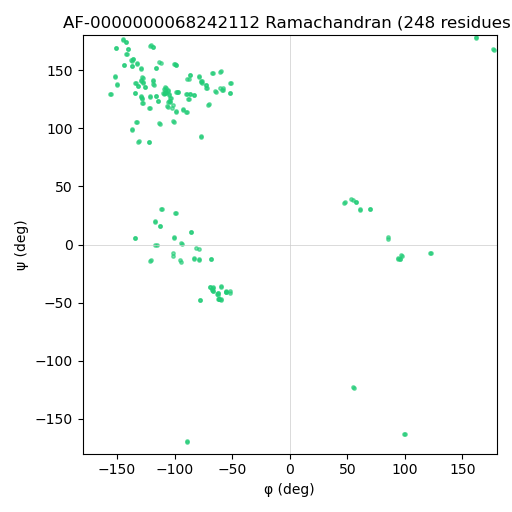7.496 -7.078 1 89.81 22 ILE B C 1
ATOM 1134 O O . ILE B 1 22 ? 8.062 7.512 -7.238 1 89.81 22 ILE B O 1
ATOM 1138 N N . SER B 1 23 ? 9.852 6.398 -7.414 1 89.38 23 SER B N 1
ATOM 1139 C CA . SER B 1 23 ? 9.234 5.25 -8.062 1 89.38 23 SER B CA 1
ATOM 1140 C C . SER B 1 23 ? 9.18 4.043 -7.137 1 89.38 23 SER B C 1
ATOM 1142 O O . SER B 1 23 ? 8.883 2.928 -7.57 1 89.38 23 SER B O 1
ATOM 1144 N N . ASN B 1 24 ? 9.383 4.332 -5.832 1 94.94 24 ASN B N 1
ATOM 1145 C CA . ASN B 1 24 ? 9.523 3.201 -4.926 1 94.94 24 ASN B CA 1
ATOM 1146 C C . ASN B 1 24 ? 8.703 3.391 -3.654 1 94.94 24 ASN B C 1
ATOM 1148 O O . ASN B 1 24 ? 8.812 2.602 -2.715 1 94.94 24 ASN B O 1
ATOM 1152 N N . VAL B 1 25 ? 7.918 4.473 -3.645 1 97.31 25 VAL B N 1
ATOM 1153 C CA . VAL B 1 25 ? 7.043 4.715 -2.504 1 97.31 25 VAL B CA 1
ATOM 1154 C C . VAL B 1 25 ? 5.613 4.941 -2.988 1 97.31 25 VAL B C 1
ATOM 1156 O O . VAL B 1 25 ? 5.395 5.586 -4.016 1 97.31 25 VAL B O 1
ATOM 1159 N N . TYR B 1 26 ? 4.652 4.391 -2.275 1 95.94 26 TYR B N 1
ATOM 1160 C CA . TYR B 1 26 ? 3.23 4.461 -2.596 1 95.94 26 TYR B CA 1
ATOM 1161 C C . TYR B 1 26 ? 2.426 4.953 -1.399 1 95.94 26 TYR B C 1
ATOM 1163 O O . TYR B 1 26 ? 2.475 4.355 -0.322 1 95.94 26 TYR B O 1
ATOM 1171 N N . LEU B 1 27 ? 1.736 6.012 -1.594 1 97.25 27 LEU B N 1
ATOM 1172 C CA . LEU B 1 27 ? 0.876 6.543 -0.541 1 97.25 27 LEU B CA 1
ATOM 1173 C C . LEU B 1 27 ? -0.591 6.262 -0.844 1 97.25 27 LEU B C 1
ATOM 1175 O O . LEU B 1 27 ? -1.043 6.449 -1.976 1 97.25 27 LEU B O 1
ATOM 1179 N N . ILE B 1 28 ? -1.227 5.781 0.153 1 96.56 28 ILE B N 1
ATOM 1180 C CA . ILE B 1 28 ? -2.662 5.547 0.057 1 96.56 28 ILE B CA 1
ATOM 1181 C C . ILE B 1 28 ? -3.359 6.074 1.309 1 96.56 28 ILE B C 1
ATOM 1183 O O . ILE B 1 28 ? -2.889 5.855 2.428 1 96.56 28 ILE B O 1
ATOM 1187 N N . ASP B 1 29 ? -4.406 6.844 1.138 1 96.69 29 ASP B N 1
ATOM 1188 C CA . ASP B 1 29 ? -5.133 7.297 2.32 1 96.69 29 ASP B CA 1
ATOM 1189 C C . ASP B 1 29 ? -6.578 6.797 2.301 1 96.69 29 ASP B C 1
ATOM 1191 O O . ASP B 1 29 ? -7.02 6.195 1.32 1 96.69 29 ASP B O 1
ATOM 1195 N N . SER B 1 30 ? -7.277 6.957 3.387 1 94.75 30 SER B N 1
ATOM 1196 C CA . SER B 1 30 ? -8.633 6.457 3.576 1 94.75 30 SER B CA 1
ATOM 1197 C C . SER B 1 30 ? -9.672 7.445 3.045 1 94.75 30 SER B C 1
ATOM 1199 O O . SER B 1 30 ? -10.867 7.297 3.301 1 94.75 30 SER B O 1
ATOM 1201 N N . ASN B 1 31 ? -9.273 8.477 2.311 1 92.62 31 ASN B N 1
ATOM 1202 C CA . ASN B 1 31 ? -10.188 9.555 1.941 1 92.62 31 ASN B CA 1
ATOM 1203 C C . ASN B 1 31 ? -10.367 9.641 0.429 1 92.62 31 ASN B C 1
ATOM 1205 O O . ASN B 1 31 ? -10.75 10.688 -0.094 1 92.62 31 ASN B O 1
ATOM 1209 N N . GLN B 1 32 ? -10.047 8.539 -0.269 1 85.69 32 GLN B N 1
ATOM 1210 C CA . GLN B 1 32 ? -10.211 8.578 -1.718 1 85.69 32 GLN B CA 1
ATOM 1211 C C . GLN B 1 32 ? -11.617 9.039 -2.096 1 85.69 32 GLN B C 1
ATOM 1213 O O . GLN B 1 32 ? -11.781 9.914 -2.941 1 85.69 32 GLN B O 1
ATOM 1218 N N . TRP B 1 33 ? -12.578 8.602 -1.44 1 82.62 33 TRP B N 1
ATOM 1219 C CA . TRP B 1 33 ? -13.969 8.867 -1.798 1 82.62 33 TRP B CA 1
ATOM 1220 C C . TRP B 1 33 ? -14.383 10.266 -1.353 1 82.62 33 TRP B C 1
ATOM 1222 O O . TRP B 1 33 ? -15.438 10.766 -1.767 1 82.62 33 TRP B O 1
ATOM 1232 N N . LEU B 1 34 ? -13.547 10.812 -0.547 1 83.44 34 LEU B N 1
ATOM 1233 C CA . LEU B 1 34 ? -13.844 12.156 -0.077 1 83.44 34 LEU B CA 1
ATOM 1234 C C . LEU B 1 34 ? -13.039 13.195 -0.852 1 83.44 34 LEU B C 1
ATOM 1236 O O . LEU B 1 34 ? -13.031 14.375 -0.494 1 83.44 34 LEU B O 1
ATOM 1240 N N . GLY B 1 35 ? -12.352 12.688 -1.868 1 90.38 35 GLY B N 1
ATOM 1241 C CA . GLY B 1 35 ? -11.812 13.672 -2.793 1 90.38 35 GLY B CA 1
ATOM 1242 C C . GLY B 1 35 ? -10.305 13.602 -2.93 1 90.38 35 GLY B C 1
ATOM 1243 O O . GLY B 1 35 ? -9.711 14.297 -3.762 1 90.38 35 GLY B O 1
ATOM 1244 N N . SER B 1 36 ? -9.641 12.781 -2.113 1 94.38 36 SER B N 1
ATOM 1245 C CA . SER B 1 36 ? -8.203 12.617 -2.297 1 94.38 36 SER B CA 1
ATOM 1246 C C . SER B 1 36 ? -7.883 12.055 -3.678 1 94.38 36 SER B C 1
ATOM 1248 O O . SER B 1 36 ? -8.664 11.281 -4.238 1 94.38 36 SER B O 1
ATOM 1250 N N . TRP B 1 37 ? -6.715 12.484 -4.141 1 93.31 37 TRP B N 1
ATOM 1251 C CA . TRP B 1 37 ? -6.375 12.055 -5.492 1 93.31 37 TRP B CA 1
ATOM 1252 C C . TRP B 1 37 ? -4.887 11.734 -5.605 1 93.31 37 TRP B C 1
ATOM 1254 O O . TRP B 1 37 ? -4.117 11.992 -4.676 1 93.31 37 TRP B O 1
ATOM 1264 N N . ASP B 1 38 ? -4.52 11 -6.719 1 93.12 38 ASP B N 1
ATOM 1265 C CA . ASP B 1 38 ? -3.178 10.484 -6.98 1 93.12 38 ASP B CA 1
ATOM 1266 C C . ASP B 1 38 ? -2.822 9.359 -6.012 1 93.12 38 ASP B C 1
ATOM 1268 O O . ASP B 1 38 ? -1.674 9.242 -5.582 1 93.12 38 ASP B O 1
ATOM 1272 N N . GLU B 1 39 ? -3.832 8.633 -5.594 1 91.19 39 GLU B N 1
ATOM 1273 C CA . GLU B 1 39 ? -3.631 7.457 -4.75 1 91.19 39 GLU B CA 1
ATOM 1274 C C . GLU B 1 39 ? -2.598 6.512 -5.355 1 91.19 39 GLU B C 1
ATOM 1276 O O . GLU B 1 39 ? -2.574 6.305 -6.57 1 91.19 39 GLU B O 1
ATOM 1281 N N . GLY B 1 40 ? -1.725 5.965 -4.5 1 90.56 40 GLY B N 1
ATOM 1282 C CA . GLY B 1 40 ? -0.739 4.992 -4.949 1 90.56 40 GLY B CA 1
ATOM 1283 C C . GLY B 1 40 ? 0.521 5.637 -5.5 1 90.56 40 GLY B C 1
ATOM 1284 O O . GLY B 1 40 ? 1.405 4.941 -6.008 1 90.56 40 GLY B O 1
ATOM 1285 N N . THR B 1 41 ? 0.624 6.902 -5.395 1 90.25 41 THR B N 1
ATOM 1286 C CA . THR B 1 41 ? 1.819 7.602 -5.855 1 90.25 41 THR B CA 1
ATOM 1287 C C . THR B 1 41 ? 2.469 8.375 -4.711 1 90.25 41 THR B C 1
ATOM 1289 O O . THR B 1 41 ? 1.867 8.539 -3.648 1 90.25 41 THR B O 1
ATOM 1292 N N . CYS B 1 42 ? 3.729 8.898 -5.02 1 91.81 42 CYS B N 1
ATOM 1293 C CA . CYS B 1 42 ? 4.441 9.68 -4.008 1 91.81 42 CYS B CA 1
ATOM 1294 C C . CYS B 1 42 ? 3.904 11.102 -3.939 1 91.81 42 CYS B C 1
ATOM 1296 O O . CYS B 1 42 ? 4.277 11.867 -3.049 1 91.81 42 CYS B O 1
ATOM 1298 N N . GLN B 1 43 ? 2.953 11.438 -4.832 1 94.38 43 GLN B N 1
ATOM 1299 C CA . GLN B 1 43 ? 2.391 12.781 -4.887 1 94.38 43 GLN B CA 1
ATOM 1300 C C . GLN B 1 43 ? 0.935 12.789 -4.43 1 94.38 43 GLN B C 1
ATOM 1302 O O . GLN B 1 43 ? 0.13 13.586 -4.914 1 94.38 43 GLN B O 1
ATOM 1307 N N . LEU B 1 44 ? 0.641 11.945 -3.59 1 96.69 44 LEU B N 1
ATOM 1308 C CA . LEU B 1 44 ? -0.712 11.875 -3.049 1 96.69 44 LEU B CA 1
ATOM 1309 C C . LEU B 1 44 ? -1.171 13.234 -2.545 1 96.69 44 LEU B C 1
ATOM 1311 O O . LEU B 1 44 ? -0.413 13.945 -1.875 1 96.69 44 LEU B O 1
ATOM 1315 N N . HIS B 1 45 ? -2.379 13.625 -2.971 1 98.12 45 HIS B N 1
ATOM 1316 C CA . HIS B 1 45 ? -3.096 14.758 -2.396 1 98.12 45 HIS B CA 1
ATOM 1317 C C . HIS B 1 45 ? -4.172 14.297 -1.423 1 98.12 45 HIS B C 1
ATOM 1319 O O . HIS B 1 45 ? -5.195 13.75 -1.838 1 98.12 45 HIS B O 1
ATOM 1325 N N . THR B 1 46 ? -3.867 14.484 -0.146 1 98.06 46 THR B N 1
ATOM 1326 C CA . THR B 1 46 ? -4.828 14.094 0.878 1 98.06 46 THR B CA 1
ATOM 1327 C C . THR B 1 46 ? -5.781 15.242 1.194 1 98.06 46 THR B C 1
ATOM 1329 O O . THR B 1 46 ? -5.363 16.266 1.744 1 98.06 46 THR B O 1
ATOM 1332 N N . VAL B 1 47 ? -7.031 15.078 0.884 1 97.69 47 VAL B N 1
ATOM 1333 C CA . VAL B 1 47 ? -8.039 16.094 1.186 1 97.69 47 VAL B CA 1
ATOM 1334 C C . VAL B 1 47 ? -8.508 15.938 2.629 1 97.69 47 VAL B C 1
ATOM 1336 O O . VAL B 1 47 ? -8.836 14.836 3.07 1 97.69 47 VAL B O 1
ATOM 1339 N N . SER B 1 48 ? -8.469 17.062 3.34 1 97.5 48 SER B N 1
ATOM 1340 C CA . SER B 1 48 ? -8.844 17.078 4.75 1 97.5 48 SER B CA 1
ATOM 1341 C C . SER B 1 48 ? -9.633 18.328 5.102 1 97.5 48 SER B C 1
ATOM 1343 O O . SER B 1 48 ? -9.781 19.234 4.273 1 97.5 48 SER B O 1
ATOM 1345 N N . GLU B 1 49 ? -10.227 18.312 6.312 1 96.69 49 GLU B N 1
ATOM 1346 C CA . GLU B 1 49 ? -10.898 19.484 6.895 1 96.69 49 GLU B CA 1
ATOM 1347 C C . GLU B 1 49 ? -10.148 19.984 8.125 1 96.69 49 GLU B C 1
ATOM 1349 O O . GLU B 1 49 ? -9.438 19.234 8.781 1 96.69 49 GLU B O 1
ATOM 1354 N N . ASP B 1 50 ? -10.43 21.312 8.359 1 97 50 ASP B N 1
ATOM 1355 C CA . ASP B 1 50 ? -9.875 21.859 9.594 1 97 50 ASP B CA 1
ATOM 1356 C C . ASP B 1 50 ? -10.375 21.094 10.812 1 97 50 ASP B C 1
ATOM 1358 O O . ASP B 1 50 ? -11.562 20.781 10.906 1 97 50 ASP B O 1
ATOM 1362 N N . GLY B 1 51 ? -9.414 20.75 11.695 1 97.25 51 GLY B N 1
ATOM 1363 C CA . GLY B 1 51 ? -9.75 20.047 12.922 1 97.25 51 GLY B CA 1
ATOM 1364 C C . GLY B 1 51 ? -9.625 18.531 12.797 1 97.25 51 GLY B C 1
ATOM 1365 O O . GLY B 1 51 ? -9.625 17.828 13.805 1 97.25 51 GLY B O 1
ATOM 1366 N N . GLN B 1 52 ? -9.477 18.031 11.656 1 97.06 52 GLN B N 1
ATOM 1367 C CA . GLN B 1 52 ? -9.469 16.578 11.414 1 97.06 52 GLN B CA 1
ATOM 1368 C C . GLN B 1 52 ? -8.125 15.969 11.773 1 97.06 52 GLN B C 1
ATOM 1370 O O . GLN B 1 52 ? -7.074 16.578 11.555 1 97.06 52 GLN B O 1
ATOM 1375 N N . PHE B 1 53 ? -8.156 14.766 12.281 1 97.75 53 PHE B N 1
ATOM 1376 C CA . PHE B 1 53 ? -6.93 14.039 12.594 1 97.75 53 PHE B CA 1
ATOM 1377 C C . PHE B 1 53 ? -6.453 13.234 11.391 1 97.75 53 PHE B C 1
ATOM 1379 O O . PHE B 1 53 ? -7.266 12.664 10.664 1 97.75 53 PHE B O 1
ATOM 1386 N N . ILE B 1 54 ? -5.148 13.211 11.258 1 98.31 54 ILE B N 1
ATOM 1387 C CA . ILE B 1 54 ? -4.492 12.391 10.25 1 98.31 54 ILE B CA 1
ATOM 1388 C C . ILE B 1 54 ? -3.447 11.492 10.906 1 98.31 54 ILE B C 1
ATOM 1390 O O . ILE B 1 54 ? -2.703 11.938 11.781 1 98.31 54 ILE B O 1
ATOM 1394 N N . CYS B 1 55 ? -3.404 10.25 10.523 1 98.38 55 CYS B N 1
ATOM 1395 C CA . CYS B 1 55 ? -2.436 9.273 11.008 1 98.38 55 CYS B CA 1
ATOM 1396 C C . CYS B 1 55 ? -1.629 8.688 9.859 1 98.38 55 CYS B C 1
ATOM 1398 O O . CYS B 1 55 ? -2.195 8.266 8.852 1 98.38 55 CYS B O 1
ATOM 1400 N N . TRP B 1 56 ? -0.283 8.734 9.992 1 98.62 56 TRP B N 1
ATOM 1401 C CA . TRP B 1 56 ? 0.627 8.141 9.023 1 98.62 56 TRP B CA 1
ATOM 1402 C C . TRP B 1 56 ? 1.286 6.891 9.586 1 98.62 56 TRP B C 1
ATOM 1404 O O . TRP B 1 56 ? 1.8 6.902 10.711 1 98.62 56 TRP B O 1
ATOM 1414 N N . ARG B 1 57 ? 1.256 5.844 8.836 1 98.38 57 ARG B N 1
ATOM 1415 C CA . ARG B 1 57 ? 2.031 4.641 9.117 1 98.38 57 ARG B CA 1
ATOM 1416 C C . ARG B 1 57 ? 2.82 4.195 7.891 1 98.38 57 ARG B C 1
ATOM 1418 O O . ARG B 1 57 ? 2.43 4.48 6.758 1 98.38 57 ARG B O 1
ATOM 1425 N N . SER B 1 58 ? 3.924 3.551 8.164 1 98.19 58 SER B N 1
ATOM 1426 C CA . SER B 1 58 ? 4.734 3.027 7.07 1 98.19 58 SER B CA 1
ATOM 1427 C C . SER B 1 58 ? 4.809 1.504 7.117 1 98.19 58 SER B C 1
ATOM 1429 O O . SER B 1 58 ? 4.652 0.901 8.18 1 98.19 58 SER B O 1
ATOM 1431 N N . CYS B 1 59 ? 4.984 0.973 5.906 1 96.94 59 CYS B N 1
ATOM 1432 C CA . CYS B 1 59 ? 5.086 -0.472 5.734 1 96.94 59 CYS B CA 1
ATOM 1433 C C . CYS B 1 59 ? 5.961 -0.816 4.531 1 96.94 59 CYS B C 1
ATOM 1435 O O . CYS B 1 59 ? 5.871 -0.166 3.49 1 96.94 59 CYS B O 1
ATOM 1437 N N . ALA B 1 60 ? 6.801 -1.817 4.77 1 97.69 60 ALA B N 1
ATOM 1438 C CA . ALA B 1 60 ? 7.598 -2.309 3.648 1 97.69 60 ALA B CA 1
ATOM 1439 C C . ALA B 1 60 ? 6.836 -3.369 2.859 1 97.69 60 ALA B C 1
ATOM 1441 O O . ALA B 1 60 ? 6.074 -4.152 3.432 1 97.69 60 ALA B O 1
ATOM 1442 N N . ILE B 1 61 ? 7.047 -3.402 1.546 1 97.12 61 ILE B N 1
ATOM 1443 C CA . ILE B 1 61 ? 6.48 -4.477 0.737 1 97.12 61 ILE B CA 1
ATOM 1444 C C . ILE B 1 61 ? 7.012 -5.824 1.22 1 97.12 61 ILE B C 1
ATOM 1446 O O . ILE B 1 61 ? 6.238 -6.762 1.436 1 97.12 61 ILE B O 1
ATOM 1450 N N . SER B 1 62 ? 8.289 -5.926 1.421 1 95.56 62 SER B N 1
ATOM 1451 C CA . SER B 1 62 ? 8.922 -7.137 1.937 1 95.56 62 SER B CA 1
ATOM 1452 C C . SER B 1 62 ? 8.922 -7.156 3.461 1 95.56 62 SER B C 1
ATOM 1454 O O . SER B 1 62 ? 9.375 -6.203 4.098 1 95.56 62 SER B O 1
ATOM 1456 N N . PRO B 1 63 ? 8.484 -8.219 4.027 1 93.81 63 PRO B N 1
ATOM 1457 C CA . PRO B 1 63 ? 8.453 -8.281 5.488 1 93.81 63 PRO B CA 1
ATOM 1458 C C . PRO B 1 63 ? 9.852 -8.32 6.105 1 93.81 63 PRO B C 1
ATOM 1460 O O . PRO B 1 63 ? 10 -8.141 7.316 1 93.81 63 PRO B O 1
ATOM 1463 N N . ASP B 1 64 ? 10.852 -8.539 5.301 1 94.5 64 ASP B N 1
ATOM 1464 C CA . ASP B 1 64 ? 12.219 -8.625 5.805 1 94.5 64 ASP B CA 1
ATOM 1465 C C . ASP B 1 64 ? 12.836 -7.238 5.969 1 94.5 64 ASP B C 1
ATOM 1467 O O . ASP B 1 64 ? 13.891 -7.09 6.59 1 94.5 64 ASP B O 1
ATOM 1471 N N . ASP B 1 65 ? 12.172 -6.277 5.43 1 97.31 65 ASP B N 1
ATOM 1472 C CA . ASP B 1 65 ? 12.703 -4.918 5.465 1 97.31 65 ASP B CA 1
ATOM 1473 C C . ASP B 1 65 ? 12.039 -4.102 6.57 1 97.31 65 ASP B C 1
ATOM 1475 O O . ASP B 1 65 ? 10.938 -4.426 7.016 1 97.31 65 ASP B O 1
ATOM 1479 N N . GLU B 1 66 ? 12.781 -3.084 7.008 1 97.81 66 GLU B N 1
ATOM 1480 C CA . GLU B 1 66 ? 12.273 -2.158 8.016 1 97.81 66 GLU B CA 1
ATOM 1481 C C . GLU B 1 66 ? 12.156 -0.744 7.453 1 97.81 66 GLU B C 1
ATOM 1483 O O . GLU B 1 66 ? 13.094 -0.235 6.832 1 97.81 66 GLU B O 1
ATOM 1488 N N . VAL B 1 67 ? 11.023 -0.155 7.598 1 98.31 67 VAL B N 1
ATOM 1489 C CA . VAL B 1 67 ? 10.766 1.227 7.203 1 98.31 67 VAL B CA 1
ATOM 1490 C C . VAL B 1 67 ? 10.125 1.981 8.367 1 98.31 67 VAL B C 1
ATOM 1492 O O . VAL B 1 67 ? 9.125 1.525 8.938 1 98.31 67 VAL B O 1
ATOM 1495 N N . ASN B 1 68 ? 10.719 3.139 8.742 1 98.38 68 ASN B N 1
ATOM 1496 C CA . ASN B 1 68 ? 10.172 3.973 9.805 1 98.38 68 ASN B CA 1
ATOM 1497 C C . ASN B 1 68 ? 10.141 5.445 9.398 1 98.38 68 ASN B C 1
ATOM 1499 O O . ASN B 1 68 ? 11.078 5.945 8.773 1 98.38 68 ASN B O 1
ATOM 1503 N N . ILE B 1 69 ? 9.047 6.109 9.75 1 98.75 69 ILE B N 1
ATOM 1504 C CA . ILE B 1 69 ? 9 7.562 9.625 1 98.75 69 ILE B CA 1
ATOM 1505 C C . ILE B 1 69 ? 9.883 8.203 10.695 1 98.75 69 ILE B C 1
ATOM 1507 O O . ILE B 1 69 ? 9.828 7.816 11.867 1 98.75 69 ILE B O 1
ATOM 1511 N N . THR B 1 70 ? 10.672 9.18 10.305 1 98.62 70 THR B N 1
ATOM 1512 C CA . THR B 1 70 ? 11.586 9.766 11.281 1 98.62 70 THR B CA 1
ATOM 1513 C C . THR B 1 70 ? 11.32 11.266 11.438 1 98.62 70 THR B C 1
ATOM 1515 O 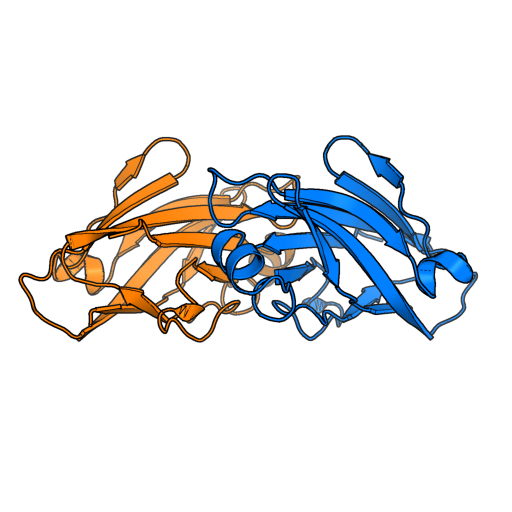O . THR B 1 70 ? 11.844 11.898 12.359 1 98.62 70 THR B O 1
ATOM 1518 N N . GLY B 1 71 ? 10.523 11.867 10.461 1 98.5 71 GLY B N 1
ATOM 1519 C CA . GLY B 1 71 ? 10.242 13.281 10.664 1 98.5 71 GLY B CA 1
ATOM 1520 C C . GLY B 1 71 ? 9.43 13.891 9.531 1 98.5 71 GLY B C 1
ATOM 1521 O O . GLY B 1 71 ? 9.242 13.266 8.492 1 98.5 71 GLY B O 1
ATOM 1522 N N . PHE B 1 72 ? 8.938 15.094 9.789 1 98.81 72 PHE B N 1
ATOM 1523 C CA . PHE B 1 72 ? 8.156 15.906 8.859 1 98.81 72 PHE B CA 1
ATOM 1524 C C . PHE B 1 72 ? 8.727 17.312 8.75 1 98.81 72 PHE B C 1
ATOM 1526 O O . PHE B 1 72 ? 9.156 17.891 9.758 1 98.81 72 PHE B O 1
ATOM 1533 N N . TYR B 1 73 ? 8.688 17.766 7.512 1 98.69 73 TYR B N 1
ATOM 1534 C CA . TYR B 1 73 ? 9.195 19.109 7.227 1 98.69 73 TYR B CA 1
ATOM 1535 C C . TYR B 1 73 ? 8.375 19.781 6.137 1 98.69 73 TYR B C 1
ATOM 1537 O O . TYR B 1 73 ? 7.457 19.172 5.578 1 98.69 73 TYR B O 1
ATOM 1545 N N . GLY B 1 74 ? 8.727 21.062 5.855 1 97.94 74 GLY B N 1
ATOM 1546 C CA . GLY B 1 74 ? 8.117 21.781 4.746 1 97.94 74 GLY B CA 1
ATOM 1547 C C . GLY B 1 74 ? 7.004 22.719 5.18 1 97.94 74 GLY B C 1
ATOM 1548 O O . GLY B 1 74 ? 6.871 23.016 6.367 1 97.94 74 GLY B O 1
ATOM 1549 N N . ASP B 1 75 ? 6.199 23.125 4.246 1 97.75 75 ASP B N 1
ATOM 1550 C CA . ASP B 1 75 ? 5.203 24.172 4.445 1 97.75 75 ASP B CA 1
ATOM 1551 C C . ASP B 1 75 ? 4.176 23.766 5.5 1 97.75 75 ASP B C 1
ATOM 1553 O O . ASP B 1 75 ? 3.738 24.594 6.301 1 97.75 75 ASP B O 1
ATOM 1557 N N . MET B 1 76 ? 3.76 22.531 5.457 1 98.44 76 MET B N 1
ATOM 1558 C CA . MET B 1 76 ? 2.768 22.047 6.41 1 98.44 76 MET B CA 1
ATOM 1559 C C . MET B 1 76 ? 3.229 22.281 7.844 1 98.44 76 MET B C 1
ATOM 1561 O O . MET B 1 76 ? 2.438 22.688 8.695 1 98.44 76 MET B O 1
ATOM 1565 N N . ILE B 1 77 ? 4.52 22.031 8.07 1 98.62 77 ILE B N 1
ATOM 1566 C CA . ILE B 1 77 ? 5.102 22.188 9.398 1 98.62 77 ILE B CA 1
ATOM 1567 C C . ILE B 1 77 ? 5.355 23.656 9.688 1 98.62 77 ILE B C 1
ATOM 1569 O O . ILE B 1 77 ? 4.977 24.172 10.75 1 98.62 77 ILE B O 1
ATOM 1573 N N . ASP B 1 78 ? 5.98 24.391 8.742 1 98.06 78 ASP B N 1
ATOM 1574 C CA . ASP B 1 78 ? 6.371 25.781 8.922 1 98.06 78 ASP B CA 1
ATOM 1575 C C . ASP B 1 78 ? 5.16 26.672 9.211 1 98.06 78 ASP B C 1
ATOM 1577 O O . ASP B 1 78 ? 5.246 27.609 9.992 1 98.06 78 ASP B O 1
ATOM 1581 N N . GLN B 1 79 ? 4.105 26.359 8.602 1 97.69 79 GLN B N 1
ATOM 1582 C CA . GLN B 1 79 ? 2.906 27.188 8.75 1 97.69 79 GLN B CA 1
ATOM 1583 C C . GLN B 1 79 ? 1.997 26.641 9.844 1 97.69 79 GLN B C 1
ATOM 1585 O O . GLN B 1 79 ? 0.897 27.156 10.055 1 97.69 79 GLN B O 1
ATOM 1590 N N . LYS B 1 80 ? 2.391 25.562 10.5 1 97.62 80 LYS B N 1
ATOM 1591 C CA . LYS B 1 80 ? 1.689 24.938 11.617 1 97.62 80 LYS B CA 1
ATOM 1592 C C . LYS B 1 80 ? 0.297 24.469 11.203 1 97.62 80 LYS B C 1
ATOM 1594 O O . LYS B 1 80 ? -0.646 24.531 12 1 97.62 80 LYS B O 1
ATOM 1599 N N . ALA B 1 81 ? 0.142 24.094 9.922 1 98.44 81 ALA B N 1
ATOM 1600 C CA . ALA B 1 81 ? -1.121 23.562 9.422 1 98.44 81 ALA B CA 1
ATOM 1601 C C . ALA B 1 81 ? -1.431 22.203 10.039 1 98.44 81 ALA B C 1
ATOM 1603 O O . ALA B 1 81 ? -2.592 21.891 10.297 1 98.44 81 ALA B O 1
ATOM 1604 N N . CYS B 1 82 ? -0.488 21.422 10.195 1 98.69 82 CYS B N 1
ATOM 1605 C CA . CYS B 1 82 ? -0.524 20.109 10.836 1 98.69 82 CYS B CA 1
ATOM 1606 C C . CYS B 1 82 ? 0.849 19.734 11.383 1 98.69 82 CYS B C 1
ATOM 1608 O O . CYS B 1 82 ? 1.844 19.781 10.656 1 98.69 82 CYS B O 1
ATOM 1610 N N . LEU B 1 83 ? 0.955 19.344 12.594 1 98.81 83 LEU B N 1
ATOM 1611 C CA . LEU B 1 83 ? 2.209 19.016 13.266 1 98.81 83 LEU B CA 1
ATOM 1612 C C . LEU B 1 83 ? 2.18 17.578 13.797 1 98.81 83 LEU B C 1
ATOM 1614 O O . LEU B 1 83 ? 1.825 17.359 14.953 1 98.81 83 LEU B O 1
ATOM 1618 N N . PRO B 1 84 ? 2.578 16.656 12.961 1 98.81 84 PRO B N 1
ATOM 1619 C CA . PRO B 1 84 ? 2.543 15.266 13.422 1 98.81 84 PRO B CA 1
ATOM 1620 C C . PRO B 1 84 ? 3.549 14.992 14.539 1 98.81 84 PRO B C 1
ATOM 1622 O O . PRO B 1 84 ? 4.641 15.562 14.547 1 98.81 84 PRO B O 1
ATOM 1625 N N . SER B 1 85 ? 3.164 14.078 15.422 1 98.62 85 SER B N 1
ATOM 1626 C CA . SER B 1 85 ? 4.035 13.547 16.469 1 98.62 85 SER B CA 1
ATOM 1627 C C . SER B 1 85 ? 3.887 12.039 16.594 1 98.62 85 SER B C 1
ATOM 1629 O O . SER B 1 85 ? 2.852 11.477 16.219 1 98.62 85 SER B O 1
ATOM 1631 N N . PRO B 1 86 ? 4.926 11.352 17.078 1 98.12 86 PRO B N 1
ATOM 1632 C CA . PRO B 1 86 ? 4.855 9.891 17.203 1 98.12 86 PRO B CA 1
ATOM 1633 C C . PRO B 1 86 ? 3.805 9.43 18.203 1 98.12 86 PRO B C 1
ATOM 1635 O O . PRO B 1 86 ? 3.693 10.008 19.297 1 98.12 86 PRO B O 1
ATOM 1638 N N . VAL B 1 87 ? 3.047 8.531 17.797 1 96.88 87 VAL B N 1
ATOM 1639 C CA . VAL B 1 87 ? 2.115 7.809 18.656 1 96.88 87 VAL B CA 1
ATOM 1640 C C . VAL B 1 87 ? 2.217 6.309 18.375 1 96.88 87 VAL B C 1
ATOM 1642 O O . VAL B 1 87 ? 1.681 5.82 17.375 1 96.88 87 VAL B O 1
ATOM 1645 N N . ASN B 1 88 ? 2.852 5.535 19.297 1 93.88 88 ASN B N 1
ATOM 1646 C CA . ASN B 1 88 ? 3.129 4.121 19.078 1 93.88 88 ASN B CA 1
ATOM 1647 C C . ASN B 1 88 ? 3.926 3.898 17.797 1 93.88 88 ASN B C 1
ATOM 1649 O O . ASN B 1 88 ? 5.004 4.473 17.625 1 93.88 88 ASN B O 1
ATOM 1653 N N . ASP B 1 89 ? 3.439 3.076 16.844 1 93 89 ASP B N 1
ATOM 1654 C CA . ASP B 1 89 ? 4.168 2.771 15.617 1 93 89 ASP B CA 1
ATOM 1655 C C . ASP B 1 89 ? 3.674 3.631 14.453 1 93 89 ASP B C 1
ATOM 1657 O O . ASP B 1 89 ? 3.742 3.219 13.297 1 93 89 ASP B O 1
ATOM 1661 N N . ALA B 1 90 ? 3.145 4.824 14.883 1 97.81 90 ALA B N 1
ATOM 1662 C CA . ALA B 1 90 ? 2.59 5.742 13.891 1 97.81 90 ALA B CA 1
ATOM 1663 C C . ALA B 1 90 ? 2.902 7.195 14.25 1 97.81 90 ALA B C 1
ATOM 1665 O O . ALA B 1 90 ? 3.617 7.461 15.219 1 97.81 90 ALA B O 1
ATOM 1666 N N . TRP B 1 91 ? 2.547 8.109 13.352 1 98.75 91 TRP B N 1
ATOM 1667 C CA . TRP B 1 91 ? 2.549 9.547 13.594 1 98.75 91 TRP B CA 1
ATOM 1668 C C . TRP B 1 91 ? 1.146 10.125 13.453 1 98.75 91 TRP B C 1
ATOM 1670 O O . TRP B 1 91 ? 0.405 9.758 12.539 1 98.75 91 TRP B O 1
ATOM 1680 N N . GLU B 1 92 ? 0.807 10.977 14.32 1 98.56 92 GLU B N 1
ATOM 1681 C CA . GLU B 1 92 ? -0.527 11.57 14.266 1 98.56 92 GLU B CA 1
ATOM 1682 C C . GLU B 1 92 ? -0.464 13.086 14.406 1 98.56 92 GLU B C 1
ATOM 1684 O O . GLU B 1 92 ? 0.346 13.609 15.172 1 98.56 92 GLU B O 1
ATOM 1689 N N . GLY B 1 93 ? -1.24 13.727 13.57 1 98.5 93 GLY B N 1
ATOM 1690 C CA . GLY B 1 93 ? -1.401 15.172 13.656 1 98.5 93 GLY B CA 1
ATOM 1691 C C . GLY B 1 93 ? -2.838 15.625 13.469 1 98.5 93 GLY B C 1
ATOM 1692 O O . GLY B 1 93 ? -3.664 14.883 12.938 1 98.5 93 GLY B O 1
ATOM 1693 N N . ARG B 1 94 ? -3.098 16.797 13.953 1 98.31 94 ARG B N 1
ATOM 1694 C CA . ARG B 1 94 ? -4.387 17.438 13.734 1 98.31 94 ARG B CA 1
ATOM 1695 C C . ARG B 1 94 ? -4.25 18.625 12.781 1 98.31 94 ARG B C 1
ATOM 1697 O O . ARG B 1 94 ? -3.322 19.422 12.914 1 98.31 94 ARG B O 1
ATOM 1704 N N . VAL B 1 95 ? -5.148 18.656 11.844 1 98.44 95 VAL B N 1
ATOM 1705 C CA . VAL B 1 95 ? -5.172 19.797 10.93 1 98.44 95 VAL B CA 1
ATOM 1706 C C . VAL B 1 95 ? -5.664 21.031 11.672 1 98.44 95 VAL B C 1
ATOM 1708 O O . VAL B 1 95 ? -6.766 21.047 12.227 1 98.44 95 VAL B O 1
ATOM 1711 N N . GLN B 1 96 ? -4.793 22 11.672 1 97.56 96 GLN B N 1
ATOM 1712 C CA . GLN B 1 96 ? -5.125 23.25 12.359 1 97.56 96 GLN B CA 1
ATOM 1713 C C . GLN B 1 96 ? -4.84 24.453 11.469 1 97.56 96 GLN B C 1
ATOM 1715 O O . GLN B 1 96 ? -3.771 25.062 11.562 1 97.56 96 GLN B O 1
ATOM 1720 N N . THR B 1 97 ? -5.824 24.797 10.734 1 96.19 97 THR B N 1
ATOM 1721 C CA . THR B 1 97 ? -5.621 25.922 9.836 1 96.19 97 THR B CA 1
ATOM 1722 C C . THR B 1 97 ? -6.551 27.078 10.203 1 96.19 97 THR B C 1
ATOM 1724 O O . THR B 1 97 ? -6.562 28.109 9.531 1 96.19 97 THR B O 1
ATOM 1727 N N . ARG B 1 98 ? -7.387 27 11.18 1 93.38 98 ARG B N 1
ATOM 1728 C CA . ARG B 1 98 ? -8.305 28.016 11.672 1 93.38 98 ARG B CA 1
ATOM 1729 C C . ARG B 1 98 ? -9.258 28.484 10.57 1 93.38 98 ARG B C 1
ATOM 1731 O O . ARG B 1 98 ? -9.445 29.672 10.367 1 93.38 98 ARG B O 1
ATOM 1738 N N . GLY B 1 99 ? -9.609 27.453 9.758 1 91.38 99 GLY B N 1
ATOM 1739 C CA . GLY B 1 99 ? -10.609 27.719 8.742 1 91.38 99 GLY B CA 1
ATOM 1740 C C . GLY B 1 99 ? -10.016 28.031 7.379 1 91.38 99 GLY B C 1
ATOM 1741 O O . GLY B 1 99 ? -10.719 28.031 6.367 1 91.38 99 GLY B O 1
ATOM 1742 N N . ASP B 1 100 ? -8.727 28.219 7.258 1 93.38 100 ASP B N 1
ATOM 1743 C CA . ASP B 1 100 ? -8.094 28.484 5.973 1 93.38 100 ASP B CA 1
ATOM 1744 C C . ASP B 1 100 ? -8.055 27.234 5.105 1 93.38 100 ASP B C 1
ATOM 1746 O O . ASP B 1 100 ? -7.852 26.125 5.613 1 93.38 100 ASP B O 1
ATOM 1750 N N . THR B 1 101 ? -8.367 27.453 3.852 1 95.62 101 THR B N 1
ATOM 1751 C CA . THR B 1 101 ? -8.219 26.391 2.873 1 95.62 101 THR B CA 1
ATOM 1752 C C . THR B 1 101 ? -6.922 26.547 2.084 1 95.62 101 THR B C 1
ATOM 1754 O O . THR B 1 101 ? -6.359 27.641 2.027 1 95.62 101 THR B O 1
ATOM 1757 N N . GLY B 1 102 ? -6.398 25.484 1.565 1 96.5 102 GLY B N 1
ATOM 1758 C CA . GLY B 1 102 ? -5.188 25.578 0.766 1 96.5 102 GLY B CA 1
ATOM 1759 C C . GLY B 1 102 ? -4.477 24.25 0.616 1 96.5 102 GLY B C 1
ATOM 1760 O O . GLY B 1 102 ? -4.992 23.203 1.038 1 96.5 102 GLY B O 1
ATOM 1761 N N . ARG B 1 103 ? -3.436 24.391 -0.136 1 97.56 103 ARG B N 1
ATOM 1762 C CA . ARG B 1 103 ? -2.547 23.25 -0.381 1 97.56 103 ARG B CA 1
ATOM 1763 C C . ARG B 1 103 ? -1.209 23.438 0.325 1 97.56 103 ARG B C 1
ATOM 1765 O O . ARG B 1 103 ? -0.587 24.5 0.212 1 97.56 103 ARG B O 1
ATOM 1772 N N . TYR B 1 104 ? -0.822 22.422 1.05 1 98.12 104 TYR B N 1
ATOM 1773 C CA . TYR B 1 104 ? 0.431 22.453 1.797 1 98.12 104 TYR B CA 1
ATOM 1774 C C . TYR B 1 104 ? 1.351 21.312 1.368 1 98.12 104 TYR B C 1
ATOM 1776 O O . TYR B 1 104 ? 0.998 20.141 1.497 1 98.12 104 TYR B O 1
ATOM 1784 N N . LEU B 1 105 ? 2.455 21.703 0.856 1 98.25 105 LEU B N 1
ATOM 1785 C CA . LEU B 1 105 ? 3.49 20.703 0.605 1 98.25 105 LEU B CA 1
ATOM 1786 C C . LEU B 1 105 ? 4.191 20.312 1.9 1 98.25 105 LEU B C 1
ATOM 1788 O O . LEU B 1 105 ? 4.461 21.172 2.748 1 98.25 105 LEU B O 1
ATOM 1792 N N . TYR B 1 106 ? 4.504 19.016 2.059 1 98.62 106 TYR B N 1
ATOM 1793 C CA . TYR B 1 106 ? 5.309 18.594 3.201 1 98.62 106 TYR B CA 1
ATOM 1794 C C . TYR B 1 106 ? 6.246 17.453 2.814 1 98.62 106 TYR B C 1
ATOM 1796 O O . TYR B 1 106 ? 6.016 16.766 1.821 1 98.62 106 TYR B O 1
ATOM 1804 N N . THR B 1 107 ? 7.316 17.375 3.561 1 98.62 107 THR B N 1
ATOM 1805 C CA . THR B 1 107 ? 8.328 16.344 3.344 1 98.62 107 THR B CA 1
ATOM 1806 C C . THR B 1 107 ? 8.289 15.305 4.461 1 98.62 107 THR B C 1
ATOM 1808 O O . THR B 1 107 ? 8.195 15.648 5.637 1 98.62 107 THR B O 1
ATOM 1811 N N . ILE B 1 108 ? 8.258 14.086 4.086 1 98.75 108 ILE B N 1
ATOM 1812 C CA . ILE B 1 108 ? 8.367 12.977 5.027 1 98.75 108 ILE B CA 1
ATOM 1813 C C . ILE B 1 108 ? 9.758 12.352 4.93 1 98.75 108 ILE B C 1
ATOM 1815 O O . ILE B 1 108 ? 10.242 12.07 3.832 1 98.75 108 ILE B O 1
ATOM 1819 N N . SER B 1 109 ? 10.391 12.219 6.055 1 98.69 109 SER B N 1
ATOM 1820 C CA . SER B 1 109 ? 11.648 11.492 6.133 1 98.69 109 SER B CA 1
ATOM 1821 C C . SER B 1 109 ? 11.438 10.055 6.602 1 98.69 109 SER B C 1
ATOM 1823 O O . SER B 1 109 ? 10.742 9.82 7.594 1 98.69 109 SER B O 1
ATOM 1825 N N . LEU B 1 110 ? 12.031 9.133 5.883 1 98.75 110 LEU B N 1
ATOM 1826 C CA . LEU B 1 110 ? 11.953 7.723 6.23 1 98.75 110 LEU B CA 1
ATOM 1827 C C . LEU B 1 110 ? 13.344 7.16 6.516 1 98.75 110 LEU B C 1
ATOM 1829 O O . LEU B 1 110 ? 14.32 7.539 5.863 1 98.75 110 LEU B O 1
ATOM 1833 N N . SER B 1 111 ? 13.43 6.301 7.52 1 98.69 111 SER B N 1
ATOM 1834 C CA . SER B 1 111 ? 14.547 5.375 7.652 1 98.69 111 SER B CA 1
ATOM 1835 C C . SER B 1 111 ? 14.242 4.035 6.992 1 98.69 111 SER B C 1
ATOM 1837 O O . SER B 1 111 ? 13.289 3.352 7.375 1 98.69 111 SER B O 1
ATOM 1839 N N . ILE B 1 112 ? 14.977 3.664 5.969 1 98.5 112 ILE B N 1
ATOM 1840 C CA . ILE B 1 112 ? 14.828 2.416 5.227 1 98.5 112 ILE B CA 1
ATOM 1841 C C . ILE B 1 112 ? 16.062 1.537 5.457 1 98.5 112 ILE B C 1
ATOM 1843 O O . ILE B 1 112 ? 17.125 1.798 4.898 1 98.5 112 ILE B O 1
ATOM 1847 N N . ASN B 1 113 ? 15.852 0.495 6.305 1 98.38 113 ASN B N 1
ATOM 1848 C CA . ASN B 1 113 ? 16.969 -0.338 6.715 1 98.38 113 ASN B CA 1
ATOM 1849 C C . ASN B 1 113 ? 18.172 0.507 7.152 1 98.38 113 ASN B C 1
ATOM 1851 O O . ASN B 1 113 ? 19.312 0.231 6.762 1 98.38 113 ASN B O 1
ATOM 1855 N N . GLY B 1 114 ? 17.844 1.59 7.77 1 97.88 114 GLY B N 1
ATOM 1856 C CA . GLY B 1 114 ? 18.875 2.432 8.352 1 97.88 114 GLY B CA 1
ATOM 1857 C C . GLY B 1 114 ? 19.297 3.578 7.453 1 97.88 114 GLY B C 1
ATOM 1858 O O . GLY B 1 114 ? 20.062 4.449 7.867 1 97.88 114 GLY B O 1
ATOM 1859 N N . ILE B 1 115 ? 18.938 3.625 6.184 1 98.25 115 ILE B N 1
ATOM 1860 C CA . ILE B 1 115 ? 19.281 4.676 5.23 1 98.25 115 ILE B CA 1
ATOM 1861 C C . ILE B 1 115 ? 18.125 5.676 5.133 1 98.25 115 ILE B C 1
ATOM 1863 O O . ILE B 1 115 ? 16.969 5.289 4.941 1 98.25 115 ILE B O 1
ATOM 1867 N N . THR B 1 116 ? 18.469 6.969 5.238 1 98.25 116 THR B N 1
ATOM 1868 C CA . THR B 1 116 ? 17.438 8.008 5.246 1 98.25 116 THR B CA 1
ATOM 1869 C C . THR B 1 116 ? 17.141 8.477 3.826 1 98.25 116 THR B C 1
ATOM 1871 O O . THR B 1 116 ? 18.047 8.758 3.045 1 98.25 116 THR B O 1
ATOM 1874 N N . MET B 1 117 ? 15.867 8.516 3.432 1 98.38 117 MET B N 1
ATOM 1875 C CA . MET B 1 117 ? 15.375 9.094 2.184 1 98.38 117 MET B CA 1
ATOM 1876 C C . MET B 1 117 ? 14.125 9.93 2.424 1 98.38 117 MET B C 1
ATOM 1878 O O . MET B 1 117 ? 13.445 9.75 3.436 1 98.38 117 MET B O 1
ATOM 1882 N N . ASN B 1 118 ? 13.812 10.82 1.505 1 98.31 118 ASN B N 1
ATOM 1883 C CA . ASN B 1 118 ? 12.695 11.742 1.674 1 98.31 118 ASN B CA 1
ATOM 1884 C C . ASN B 1 118 ? 11.82 11.797 0.427 1 98.31 118 ASN B C 1
ATOM 1886 O O . ASN B 1 118 ? 12.281 11.484 -0.673 1 98.31 118 ASN B O 1
ATOM 1890 N N . PHE B 1 119 ? 10.609 12.156 0.56 1 98.19 119 PHE B N 1
ATOM 1891 C CA . PHE B 1 119 ? 9.688 12.484 -0.522 1 98.19 119 PHE B CA 1
ATOM 1892 C C . PHE B 1 119 ? 8.648 13.492 -0.063 1 98.19 119 PHE B C 1
ATOM 1894 O O . PHE B 1 119 ? 8.57 13.812 1.125 1 98.19 119 PHE B O 1
ATOM 1901 N N . SER B 1 120 ? 7.875 14.039 -1.059 1 98.38 120 SER B N 1
ATOM 1902 C CA . SER B 1 120 ? 7.066 15.188 -0.678 1 98.38 120 SER B CA 1
ATOM 1903 C C . SER B 1 120 ? 5.66 15.094 -1.258 1 98.38 120 SER B C 1
ATOM 1905 O O . SER B 1 120 ? 5.43 15.477 -2.408 1 98.38 120 SER B O 1
ATOM 1907 N N . PRO B 1 121 ? 4.707 14.641 -0.403 1 98.44 121 PRO B N 1
ATOM 1908 C CA . PRO B 1 121 ? 3.297 14.688 -0.801 1 98.44 121 PRO B CA 1
ATOM 1909 C C . PRO B 1 121 ? 2.623 16.016 -0.425 1 98.44 121 PRO B C 1
ATOM 1911 O O . PRO B 1 121 ? 3.303 16.984 -0.082 1 98.44 121 PRO B O 1
ATOM 1914 N N . TYR B 1 122 ? 1.241 15.984 -0.589 1 98.56 122 TYR B N 1
ATOM 1915 C CA . TYR B 1 122 ? 0.493 17.219 -0.376 1 98.56 122 TYR B CA 1
ATOM 1916 C C . TYR B 1 122 ? -0.649 17 0.609 1 98.56 122 TYR B C 1
ATOM 1918 O O . TYR B 1 122 ? -1.297 15.945 0.596 1 98.56 122 TYR B O 1
ATOM 1926 N N . LEU B 1 123 ? -0.89 17.969 1.408 1 98.31 123 LEU B N 1
ATOM 1927 C CA . LEU B 1 123 ? -2.098 18.094 2.219 1 98.31 123 LEU B CA 1
ATOM 1928 C C . LEU B 1 123 ? -3.029 19.156 1.649 1 98.31 123 LEU B C 1
ATOM 1930 O O . LEU B 1 123 ? -2.631 20.312 1.483 1 98.31 123 LEU B O 1
ATOM 1934 N N . GLU B 1 124 ? -4.203 18.75 1.263 1 98.06 124 GLU B N 1
ATOM 1935 C CA . GLU B 1 124 ? -5.242 19.672 0.801 1 98.06 124 GLU B CA 1
ATOM 1936 C C . GLU B 1 124 ? -6.273 19.922 1.895 1 98.06 124 GLU B C 1
ATOM 1938 O O . GLU B 1 124 ? -6.926 19 2.373 1 98.06 124 GLU B O 1
ATOM 1943 N N . VAL B 1 125 ? -6.395 21.188 2.281 1 97.62 125 VAL B N 1
ATOM 1944 C CA . VAL B 1 125 ? -7.418 21.547 3.258 1 97.62 125 VAL B CA 1
ATOM 1945 C C . VAL B 1 125 ? -8.57 22.266 2.559 1 97.62 125 VAL B C 1
ATOM 1947 O O . VAL B 1 125 ? -8.352 23.266 1.863 1 97.62 125 VAL B O 1
ATOM 1950 N N . GLN B 1 126 ? -9.773 21.672 2.736 1 95.31 126 GLN B N 1
ATOM 1951 C CA . GLN B 1 126 ? -10.945 22.234 2.074 1 95.31 126 GLN B CA 1
ATOM 1952 C C . GLN B 1 126 ? -12.047 22.547 3.084 1 95.31 126 GLN B C 1
ATOM 1954 O O . GLN B 1 126 ? -12.141 21.906 4.133 1 95.31 126 GLN B O 1
#

Solvent-accessible surface area (backbone atoms only — not comparable to full-atom values): 12839 Å² total; per-residue (Å²): 130,78,70,38,26,31,31,36,36,29,32,59,68,58,17,64,73,65,72,40,41,76,91,21,30,27,27,41,58,67,34,52,90,71,63,25,41,55,67,36,28,44,61,23,34,44,53,42,41,66,67,32,42,38,36,43,35,58,39,41,44,44,85,88,52,50,48,41,78,74,48,76,38,52,52,25,46,77,69,49,32,33,63,65,42,81,52,89,88,30,31,39,25,46,29,47,46,89,75,58,64,47,76,29,48,29,33,44,33,33,32,47,76,81,44,77,50,61,50,58,33,37,42,30,33,99,130,77,69,38,27,30,30,37,36,29,33,58,69,57,19,64,72,66,72,41,42,76,91,21,32,28,28,39,57,66,35,52,92,72,62,26,42,55,68,36,28,46,60,22,33,45,52,43,42,67,67,34,40,39,36,44,36,57,40,42,44,45,85,88,52,51,48,40,77,75,48,75,38,52,52,24,45,76,70,49,31,33,64,64,43,82,52,89,89,30,32,40,26,48,29,46,45,88,76,57,63,48,77,29,47,30,32,44,33,30,33,48,76,82,44,77,50,60,50,58,32,36,42,31,32,95

Foldseek 3Di:
DDEKEKEKEFALVVCVVVVAGQVTIFIAIPCVVVPWDPHGGLATEAEDEAFHKYKYAYDYPDPVKDKAWDDKAFFCVVVVQWHWDDDPRITMIGGHDPGDWDKTKMKIWMQINNDIYITIYIYTYD/DDEKEKEKEFALVVCVVVVAGQVTIFIAIPCVVVPWDPHGGLATEAEDEAFHKYKYAYDYPDPVKDKAWDDKAFFCVVVVQWHWDDDPRIIMIGGHDPGDWDKTKMKIWMQINNDIYITIYIYTYD

pLDDT: mean 96.1, std 3.62, range [76.69, 98.81]